Protein AF-0000000080580768 (afdb_homodimer)

Secondary structure (DSSP, 8-state):
-------SB-TTT-SB-HHHHHHHHHHHHHSS--TT-EEEEEEETTHHHHHHHH-HHHHHHHHHHHHHHHHHHHTTTSEEEE-SSSEEEEEETT--HHHHHHHHHHHHHHHHT--EE-TTT-PEE----EEEEEEEPPTT--HHHHHHHHHHHHHHHHHTTSSSEEEE-S-----/--------B-TTT-SB-HHHHHHHHHHHHHSS--TT-EEEEEEETTHHHHHHHH-HHHHHHHHHHHHHHHHHHHTTTSEEEE-SSSEEEEEETT--HHHHHHHHHHHHHHHHT--EE-TTT--EE----EEEEEEEPPTT--HHHHHHHHHHHHHHHHHTTSSSEEEE-S-----

Sequence (350 aa):
MKAKQEAISDGLTGLMNRKGFDSALHQCLDTGPAEETCVMIADIDFFKKVNDSYGHLFGDKVIQAVARILKTVSGNLYTAARYGGEEFVLLLPHTSMDIAHEIAENIRRQVAAITIKNNVTQRLISNITISMGVTAYHPGESADSFITRADQALYTSKAQGRNQVTMLSGELAAAMKAKQEAISDGLTGLMNRKGFDSALHQCLDTGPAEETCVMIADIDFFKKVNDSYGHLFGDKVIQAVARILKTVSGNLYTAARYGGEEFVLLLPHTSMDIAHEIAENIRRQVAAITIKNNVTQRLISNITISMGVTAYHPGESADSFITRADQALYTSKAQGRNQVTMLSGELAAA

InterPro domains:
  IPR000160 GGDEF domain [PF00990] (7-164)
  IPR000160 GGDEF domain [PS50887] (35-170)
  IPR000160 GGDEF domain [SM00267] (1-168)
  IPR000160 GGDEF domain [TIGR00254] (5-167)
  IPR000160 GGDEF domain [cd01949] (10-165)
  IPR029787 Nucleotide cyclase [SSF55073] (12-169)
  IPR043128 Reverse transcriptase/Diguanylate cyclase domain [G3DSA:3.30.70.270] (1-169)
  IPR050469 Diguanylate cyclase Dgc-like, bacteria [PTHR45138] (3-167)

Solvent-accessible surface area (backbone atoms only — not comparable to full-atom values): 18592 Å² total; per-residue (Å²): 130,80,74,74,74,74,76,40,50,28,88,84,59,66,34,27,16,48,67,35,42,53,51,50,51,51,51,53,56,66,79,40,84,48,57,44,19,26,38,36,30,36,35,50,54,64,48,66,57,48,23,72,74,63,32,61,69,51,39,49,50,51,52,34,53,50,41,50,52,47,49,64,73,29,57,89,74,30,50,48,21,42,62,47,97,60,26,33,36,37,42,32,63,75,28,47,65,69,57,47,49,52,53,49,50,50,50,38,52,54,41,40,62,41,68,45,71,34,85,85,79,66,42,75,46,48,85,46,36,32,18,22,4,29,25,50,57,56,92,88,60,50,72,66,59,50,51,50,47,10,48,51,14,22,48,48,15,51,73,73,72,35,65,35,77,26,78,38,78,75,75,70,70,90,113,132,80,75,74,74,75,74,43,52,30,88,84,58,67,34,26,15,48,68,35,41,53,51,51,51,50,49,51,57,67,78,39,86,48,56,43,19,25,38,36,31,35,35,48,54,63,48,67,56,48,22,72,74,63,32,63,70,52,40,50,51,51,52,34,53,49,41,48,52,48,49,63,73,28,57,90,73,30,51,50,22,42,61,49,95,63,26,34,36,37,41,31,63,74,26,48,66,70,57,48,50,52,52,50,52,51,51,39,52,54,40,40,62,42,69,44,73,34,84,87,80,67,43,74,44,50,86,47,37,32,18,22,4,29,24,49,57,57,91,87,60,50,71,63,58,52,51,49,46,10,47,51,16,22,48,50,14,50,75,72,73,35,66,36,78,26,76,39,79,74,75,70,70,89,112

Structure (mmCIF, N/CA/C/O backbone):
data_AF-0000000080580768-model_v1
#
loop_
_entity.id
_entity.type
_entity.pdbx_description
1 polymer 'GGDEF domain-containing protein'
#
loop_
_atom_site.group_PDB
_atom_site.id
_atom_site.type_symbol
_atom_site.label_atom_id
_atom_site.label_alt_id
_atom_site.label_comp_id
_atom_site.label_asym_id
_atom_site.label_entity_id
_atom_site.label_seq_id
_atom_site.pdbx_PDB_ins_code
_atom_site.Cartn_x
_atom_site.Cartn_y
_atom_site.Cartn_z
_atom_site.occupancy
_atom_site.B_iso_or_equiv
_atom_site.auth_seq_id
_atom_site.auth_comp_id
_atom_site.auth_asym_id
_atom_site.auth_atom_id
_atom_site.pdbx_PDB_model_num
ATOM 1 N N . MET A 1 1 ? 19.562 -12.055 24.516 1 27.27 1 MET A N 1
ATOM 2 C CA . MET A 1 1 ? 18.844 -11 23.797 1 27.27 1 MET A CA 1
ATOM 3 C C . MET A 1 1 ? 17.922 -11.586 22.734 1 27.27 1 MET A C 1
ATOM 5 O O . MET A 1 1 ? 18.391 -12.219 21.781 1 27.27 1 MET A O 1
ATOM 9 N N . LYS A 1 2 ? 16.922 -12.227 23.016 1 31.77 2 LYS A N 1
ATOM 10 C CA . LYS A 1 2 ? 16.125 -13.164 22.234 1 31.77 2 LYS A CA 1
ATOM 11 C C . LYS A 1 2 ? 15.625 -12.516 20.953 1 31.77 2 LYS A C 1
ATOM 13 O O . LYS A 1 2 ? 15.039 -11.43 20.984 1 31.77 2 LYS A O 1
ATOM 18 N N . ALA A 1 3 ? 16.188 -12.586 19.859 1 37.94 3 ALA A N 1
ATOM 19 C CA . ALA A 1 3 ? 15.922 -12.117 18.5 1 37.94 3 ALA A CA 1
ATOM 20 C C . ALA A 1 3 ? 14.438 -12.203 18.172 1 37.94 3 ALA A C 1
ATOM 22 O O . ALA A 1 3 ? 13.828 -13.273 18.281 1 37.94 3 ALA A O 1
ATOM 23 N N . LYS A 1 4 ? 13.586 -11.367 18.516 1 42.56 4 LYS A N 1
ATOM 24 C CA . LYS A 1 4 ? 12.133 -11.375 18.375 1 42.56 4 LYS A CA 1
ATOM 25 C C . LYS A 1 4 ? 11.719 -11.883 16.984 1 42.56 4 LYS A C 1
ATOM 27 O O . LYS A 1 4 ? 12.094 -11.297 15.969 1 42.56 4 LYS A O 1
ATOM 32 N N . GLN A 1 5 ? 11.688 -13.086 16.719 1 49.72 5 GLN A N 1
ATOM 33 C CA . GLN A 1 5 ? 11.266 -13.758 15.5 1 49.72 5 GLN A CA 1
ATOM 34 C C . GLN A 1 5 ? 10.109 -13.023 14.828 1 49.72 5 GLN A C 1
ATOM 36 O O . GLN A 1 5 ? 9.047 -12.844 15.422 1 49.72 5 GLN A O 1
ATOM 41 N N . GLU A 1 6 ? 10.516 -12.148 13.906 1 63.44 6 GLU A N 1
ATOM 42 C CA . GLU A 1 6 ? 9.516 -11.375 13.18 1 63.44 6 GLU A CA 1
ATOM 43 C C . GLU A 1 6 ? 8.336 -12.258 12.766 1 63.44 6 GLU A C 1
ATOM 45 O O . GLU A 1 6 ? 8.531 -13.383 12.305 1 63.44 6 GLU A O 1
ATOM 50 N N . ALA A 1 7 ? 7.148 -11.844 13.047 1 76.12 7 ALA A N 1
ATOM 51 C CA . ALA A 1 7 ? 5.918 -12.586 12.781 1 76.12 7 ALA A CA 1
ATOM 52 C C . ALA A 1 7 ? 5.773 -12.898 11.297 1 76.12 7 ALA A C 1
ATOM 54 O O . ALA A 1 7 ? 6.145 -12.086 10.445 1 76.12 7 ALA A O 1
ATOM 55 N N . ILE A 1 8 ? 5.52 -14.109 10.93 1 90.31 8 ILE A N 1
ATOM 56 C CA . ILE A 1 8 ? 5.328 -14.523 9.547 1 90.31 8 ILE A CA 1
ATOM 57 C C . ILE A 1 8 ? 3.842 -14.5 9.195 1 90.31 8 ILE A C 1
ATOM 59 O O . ILE A 1 8 ? 3.441 -14.953 8.125 1 90.31 8 ILE A O 1
ATOM 63 N N . SER A 1 9 ? 3.059 -13.93 10.078 1 93.25 9 SER A N 1
ATOM 64 C CA . SER A 1 9 ? 1.624 -13.828 9.828 1 93.25 9 SER A CA 1
ATOM 65 C C . SER A 1 9 ? 1.169 -12.375 9.812 1 93.25 9 SER A C 1
ATOM 67 O O . SER A 1 9 ? 1.739 -11.531 10.508 1 93.25 9 SER A O 1
ATOM 69 N N . ASP A 1 10 ? 0.208 -12.188 9.047 1 93.44 10 ASP A N 1
ATOM 70 C CA . ASP A 1 10 ? -0.416 -10.875 8.969 1 93.44 10 ASP A CA 1
ATOM 71 C C . ASP A 1 10 ? -1.454 -10.688 10.07 1 93.44 10 ASP A C 1
ATOM 73 O O . ASP A 1 10 ? -2.406 -11.469 10.172 1 93.44 10 ASP A O 1
ATOM 77 N N . GLY A 1 11 ? -1.373 -9.703 10.828 1 90 11 GLY A N 1
ATOM 78 C CA . GLY A 1 11 ? -2.193 -9.508 12.008 1 90 11 GLY A CA 1
ATOM 79 C C . GLY A 1 11 ? -3.646 -9.211 11.688 1 90 11 GLY A C 1
ATOM 80 O O . GLY A 1 11 ? -4.539 -9.516 12.484 1 90 11 GLY A O 1
ATOM 81 N N . LEU A 1 12 ? -3.939 -8.664 10.555 1 91.5 12 LEU A N 1
ATOM 82 C CA . LEU A 1 12 ? -5.305 -8.297 10.211 1 91.5 12 LEU A CA 1
ATOM 83 C C . LEU A 1 12 ? -6.082 -9.5 9.68 1 91.5 12 LEU A C 1
ATOM 85 O O . LEU A 1 12 ? -7.262 -9.664 9.992 1 91.5 12 LEU A O 1
ATOM 89 N N . THR A 1 13 ? -5.398 -10.359 8.984 1 97 13 THR A N 1
ATOM 90 C CA . THR A 1 13 ? -6.129 -11.359 8.211 1 97 13 THR A CA 1
ATOM 91 C C . THR A 1 13 ? -5.828 -12.766 8.734 1 97 13 THR A C 1
ATOM 93 O O . THR A 1 13 ? -6.555 -13.711 8.422 1 97 13 THR A O 1
ATOM 96 N N . GLY A 1 14 ? -4.664 -12.93 9.391 1 95 14 GLY A N 1
ATOM 97 C CA . GLY A 1 14 ? -4.227 -14.258 9.797 1 95 14 GLY A CA 1
ATOM 98 C C . GLY A 1 14 ? -3.482 -15 8.711 1 95 14 GLY A C 1
ATOM 99 O O . GLY A 1 14 ? -2.869 -16.047 8.969 1 95 14 GLY A O 1
ATOM 100 N N . LEU A 1 15 ? -3.52 -14.547 7.504 1 97.25 15 LEU A N 1
ATOM 101 C CA . LEU A 1 15 ? -2.721 -15.125 6.43 1 97.25 15 LEU A CA 1
ATOM 102 C C . LEU A 1 15 ? -1.232 -14.93 6.691 1 97.25 15 LEU A C 1
ATOM 104 O O . LEU A 1 15 ? -0.85 -14.188 7.602 1 97.25 15 LEU A O 1
ATOM 108 N N . MET A 1 16 ? -0.429 -15.648 5.949 1 96.31 16 MET A N 1
ATOM 109 C CA . MET A 1 16 ? 0.998 -15.336 5.977 1 96.31 16 MET A CA 1
ATOM 110 C C . MET A 1 16 ? 1.249 -13.898 5.535 1 96.31 16 MET A C 1
ATOM 112 O O . MET A 1 16 ? 0.47 -13.336 4.766 1 96.31 16 MET A O 1
ATOM 116 N N . ASN A 1 17 ? 2.299 -13.328 6.074 1 94.5 17 ASN A N 1
ATOM 117 C CA . ASN A 1 17 ? 2.74 -12.031 5.582 1 94.5 17 ASN A CA 1
ATOM 118 C C . ASN A 1 17 ? 3.777 -12.172 4.469 1 94.5 17 ASN A C 1
ATOM 120 O O . ASN A 1 17 ? 4.121 -13.289 4.078 1 94.5 17 ASN A O 1
ATOM 124 N N . ARG A 1 18 ? 4.254 -11.156 3.941 1 92.5 18 ARG A N 1
ATOM 125 C CA . ARG A 1 18 ? 5.176 -11.172 2.811 1 92.5 18 ARG A CA 1
ATOM 126 C C . ARG A 1 18 ? 6.426 -11.984 3.135 1 92.5 18 ARG A C 1
ATOM 128 O O . ARG A 1 18 ? 6.891 -12.773 2.309 1 92.5 18 ARG A O 1
ATOM 135 N N . LYS A 1 19 ? 6.961 -11.75 4.285 1 91.12 19 LYS A N 1
ATOM 136 C CA . LYS A 1 19 ? 8.156 -12.477 4.707 1 91.12 19 LYS A CA 1
ATOM 137 C C . LYS A 1 19 ? 7.918 -13.984 4.699 1 91.12 19 LYS A C 1
ATOM 139 O O . LYS A 1 19 ? 8.758 -14.75 4.219 1 91.12 19 LYS A O 1
ATOM 144 N N . GLY A 1 20 ? 6.844 -14.297 5.336 1 95 20 GLY A N 1
ATOM 145 C CA . GLY A 1 20 ? 6.488 -15.711 5.336 1 95 20 GLY A CA 1
ATOM 146 C C . GLY A 1 20 ? 6.32 -16.281 3.939 1 95 20 GLY A C 1
ATOM 147 O O . GLY A 1 20 ? 6.777 -17.391 3.66 1 95 20 GLY A O 1
ATOM 148 N N . PHE A 1 21 ? 5.691 -15.555 3.098 1 96.25 21 PHE A N 1
ATOM 149 C CA . PHE A 1 21 ? 5.488 -16 1.725 1 96.25 21 PHE A CA 1
ATOM 150 C C . PHE A 1 21 ? 6.824 -16.203 1.016 1 96.25 21 PHE A C 1
ATOM 152 O O . PHE A 1 21 ? 7.023 -17.203 0.329 1 96.25 21 PHE A O 1
ATOM 159 N N . ASP A 1 22 ? 7.672 -15.242 1.121 1 93.19 22 ASP A N 1
ATOM 160 C CA . ASP A 1 22 ? 8.977 -15.305 0.477 1 93.19 22 ASP A CA 1
ATOM 161 C C . ASP A 1 22 ? 9.742 -16.562 0.909 1 93.19 22 ASP A C 1
ATOM 163 O O . ASP A 1 22 ? 10.375 -17.219 0.083 1 93.19 22 ASP A O 1
ATOM 167 N N . SER A 1 23 ? 9.688 -16.797 2.141 1 94 23 SER A N 1
ATOM 168 C CA . SER A 1 23 ? 10.336 -18 2.656 1 94 23 SER A CA 1
ATOM 169 C C . SER A 1 23 ? 9.727 -19.25 2.047 1 94 23 SER A C 1
ATOM 171 O O . SER A 1 23 ? 10.453 -20.156 1.623 1 94 23 SER A O 1
ATOM 173 N N . ALA A 1 24 ? 8.398 -19.312 2.014 1 93.94 24 ALA A N 1
ATOM 174 C CA . ALA A 1 24 ? 7.699 -20.469 1.445 1 93.94 24 ALA A CA 1
ATOM 175 C C . ALA A 1 24 ? 8.031 -20.625 -0.035 1 93.94 24 ALA A C 1
ATOM 177 O O . ALA A 1 24 ? 8.211 -21.75 -0.515 1 93.94 24 ALA A O 1
ATOM 178 N N . LEU A 1 25 ? 8.055 -19.547 -0.709 1 95 25 LEU A N 1
ATOM 179 C CA . LEU A 1 25 ? 8.367 -19.562 -2.135 1 95 25 LEU A CA 1
ATOM 180 C C . LEU A 1 25 ? 9.766 -20.125 -2.381 1 95 25 LEU A C 1
ATOM 182 O O . LEU A 1 25 ? 9.953 -21 -3.234 1 95 25 LEU A O 1
ATOM 186 N N . HIS A 1 26 ? 10.711 -19.625 -1.642 1 93.5 26 HIS A N 1
ATOM 187 C CA . HIS A 1 26 ? 12.086 -20.109 -1.798 1 93.5 26 HIS A CA 1
ATOM 188 C C . HIS A 1 26 ? 12.195 -21.594 -1.47 1 93.5 26 HIS A C 1
ATOM 190 O O . HIS A 1 26 ? 12.891 -22.328 -2.166 1 93.5 26 HIS A O 1
ATOM 196 N N . GLN A 1 27 ? 11.562 -21.938 -0.433 1 92.31 27 GLN A N 1
ATOM 197 C CA . GLN A 1 27 ? 11.562 -23.344 -0.061 1 92.31 27 GLN A CA 1
ATOM 198 C C . GLN A 1 27 ? 10.984 -24.203 -1.177 1 92.31 27 GLN A C 1
ATOM 200 O O . GLN A 1 27 ? 11.523 -25.281 -1.486 1 92.31 27 GLN A O 1
ATOM 205 N N . CYS A 1 28 ? 9.891 -23.781 -1.729 1 92.44 28 CYS A N 1
ATOM 206 C CA . CYS A 1 28 ? 9.227 -24.5 -2.805 1 92.44 28 CYS A CA 1
ATOM 207 C C . CYS A 1 28 ? 10.133 -24.641 -4.016 1 92.44 28 CYS A C 1
ATOM 209 O O . CYS A 1 28 ? 10.227 -25.719 -4.609 1 92.44 28 CYS A O 1
ATOM 211 N N . LEU A 1 29 ? 10.844 -23.609 -4.328 1 90.19 29 LEU A N 1
ATOM 212 C CA . LEU A 1 29 ? 11.664 -23.594 -5.539 1 90.19 29 LEU A CA 1
ATOM 213 C C . LEU A 1 29 ? 12.961 -24.359 -5.328 1 90.19 29 LEU A C 1
ATOM 215 O O . LEU A 1 29 ? 13.547 -24.875 -6.285 1 90.19 29 LEU A O 1
ATOM 219 N N . ASP A 1 30 ? 13.453 -24.484 -4.102 1 86.56 30 ASP A N 1
ATOM 220 C CA . ASP A 1 30 ? 14.703 -25.156 -3.785 1 86.56 30 ASP A CA 1
ATOM 221 C C . ASP A 1 30 ? 14.5 -26.672 -3.725 1 86.56 30 ASP A C 1
ATOM 223 O O . ASP A 1 30 ? 15.445 -27.438 -3.926 1 86.56 30 ASP A O 1
ATOM 227 N N . THR A 1 31 ? 13.453 -27.188 -3.086 1 75.31 31 THR A N 1
ATOM 228 C CA . THR A 1 31 ? 13.242 -28.609 -2.799 1 75.31 31 THR A CA 1
ATOM 229 C C . THR A 1 31 ? 12.938 -29.375 -4.078 1 75.31 31 THR A C 1
ATOM 231 O O . THR A 1 31 ? 12.914 -30.609 -4.074 1 75.31 31 THR A O 1
ATOM 234 N N . GLY A 1 32 ? 12.992 -28.906 -5.336 1 60.03 32 GLY A N 1
ATOM 235 C CA . GLY A 1 32 ? 12.922 -29.734 -6.523 1 60.03 32 GLY A CA 1
ATOM 236 C C . GLY A 1 32 ? 12.234 -29.062 -7.695 1 60.03 32 GLY A C 1
ATOM 237 O O . GLY A 1 32 ? 11.922 -27.875 -7.629 1 60.03 32 GLY A O 1
ATOM 238 N N . PRO A 1 33 ? 12.117 -30.125 -8.766 1 55.66 33 PRO A N 1
ATOM 239 C CA . PRO A 1 33 ? 11.609 -29.531 -10.008 1 55.66 33 PRO A CA 1
ATOM 240 C C . PRO A 1 33 ? 10.305 -28.766 -9.812 1 55.66 33 PRO A C 1
ATOM 242 O O . PRO A 1 33 ? 9.32 -29.328 -9.328 1 55.66 33 PRO A O 1
ATOM 245 N N . ALA A 1 34 ? 10.383 -27.594 -9.328 1 60.81 34 ALA A N 1
ATOM 246 C CA . ALA A 1 34 ? 9.195 -26.75 -9.25 1 60.81 34 ALA A CA 1
ATOM 247 C C . ALA A 1 34 ? 8.32 -26.922 -10.5 1 60.81 34 ALA A C 1
ATOM 249 O O . ALA A 1 34 ? 7.984 -25.953 -11.164 1 60.81 34 ALA A O 1
ATOM 250 N N . GLU A 1 35 ? 8.289 -28.328 -10.859 1 68.69 35 GLU A N 1
ATOM 251 C CA . GLU A 1 35 ? 7.438 -28.562 -12.023 1 68.69 35 GLU A CA 1
ATOM 252 C C . GLU A 1 35 ? 5.984 -28.203 -11.727 1 68.69 35 GLU A C 1
ATOM 254 O O . GLU A 1 35 ? 5.477 -28.5 -10.648 1 68.69 35 GLU A O 1
ATOM 259 N N . GLU A 1 36 ? 5.492 -27.453 -12.562 1 87.06 36 GLU A N 1
ATOM 260 C CA . GLU A 1 36 ? 4.109 -26.984 -12.602 1 87.06 36 GLU A CA 1
ATOM 261 C C . GLU A 1 36 ? 3.768 -26.156 -11.367 1 87.06 36 GLU A C 1
ATOM 263 O O . GLU A 1 36 ? 2.877 -26.516 -10.594 1 87.06 36 GLU A O 1
ATOM 268 N N . THR A 1 37 ? 4.578 -25.297 -11.008 1 95.06 37 THR A N 1
ATOM 269 C CA . THR A 1 37 ? 4.273 -24.375 -9.93 1 95.06 37 THR A CA 1
ATOM 270 C C . THR A 1 37 ? 3.783 -23.031 -10.484 1 95.06 37 THR A C 1
ATOM 272 O O . THR A 1 37 ? 4.371 -22.5 -11.422 1 95.06 37 THR A O 1
ATOM 275 N N . CYS A 1 38 ? 2.68 -22.578 -9.938 1 96.94 38 CYS A N 1
ATOM 276 C CA . CYS A 1 38 ? 2.148 -21.281 -10.336 1 96.94 38 CYS A CA 1
ATOM 277 C C . CYS A 1 38 ? 2.105 -20.328 -9.156 1 96.94 38 CYS A C 1
ATOM 279 O O . CYS A 1 38 ? 2.102 -20.75 -8 1 96.94 38 CYS A O 1
ATOM 281 N N . VAL A 1 39 ? 2.189 -19.125 -9.477 1 97.5 39 VAL A N 1
ATOM 282 C CA . VAL A 1 39 ? 1.908 -18.062 -8.516 1 97.5 39 VAL A CA 1
ATOM 283 C C . VAL A 1 39 ? 0.809 -17.141 -9.055 1 97.5 39 VAL A C 1
ATOM 285 O O . VAL A 1 39 ? 0.718 -16.922 -10.266 1 97.5 39 VAL A O 1
ATOM 288 N N . MET A 1 40 ? -0.04 -16.656 -8.188 1 98.38 40 MET A N 1
ATOM 289 C CA . MET A 1 40 ? -1.007 -15.617 -8.539 1 98.38 40 MET A CA 1
ATOM 290 C C . MET A 1 40 ? -0.908 -14.43 -7.594 1 98.38 40 MET A C 1
ATOM 292 O O . MET A 1 40 ? -0.68 -14.602 -6.395 1 98.38 40 MET A O 1
ATOM 296 N N . ILE A 1 41 ? -1.015 -13.305 -8.117 1 98.5 41 ILE A N 1
ATOM 297 C CA . ILE A 1 41 ? -1.086 -12.062 -7.355 1 98.5 41 ILE A CA 1
ATOM 298 C C . ILE A 1 41 ? -2.439 -11.398 -7.578 1 98.5 41 ILE A C 1
ATOM 300 O O . ILE A 1 41 ? -2.975 -11.422 -8.688 1 98.5 41 ILE A O 1
ATOM 304 N N . ALA A 1 42 ? -2.98 -10.883 -6.543 1 98.81 42 ALA A N 1
ATOM 305 C CA . ALA A 1 42 ? -4.305 -10.266 -6.586 1 98.81 42 ALA A CA 1
ATOM 306 C C . ALA A 1 42 ? -4.293 -8.898 -5.918 1 98.81 42 ALA A C 1
ATOM 308 O O . ALA A 1 42 ? -3.49 -8.641 -5.016 1 98.81 42 ALA A O 1
ATOM 309 N N . ASP A 1 43 ? -5.098 -8.078 -6.309 1 98.56 43 ASP A N 1
ATOM 310 C CA . ASP A 1 43 ? -5.285 -6.738 -5.762 1 98.56 43 ASP A CA 1
ATOM 311 C C . ASP A 1 43 ? -6.77 -6.383 -5.684 1 98.56 43 ASP A C 1
ATOM 313 O O . ASP A 1 43 ? -7.523 -6.645 -6.625 1 98.56 43 ASP A O 1
ATOM 317 N N . ILE A 1 44 ? -7.188 -5.816 -4.586 1 98.31 44 ILE A N 1
ATOM 318 C CA . ILE A 1 44 ? -8.57 -5.355 -4.469 1 98.31 44 ILE A CA 1
ATOM 319 C C . ILE A 1 44 ? -8.766 -4.098 -5.312 1 98.31 44 ILE A C 1
ATOM 321 O O . ILE A 1 44 ? -8.07 -3.1 -5.125 1 98.31 44 ILE A O 1
ATOM 325 N N . ASP A 1 45 ? -9.758 -4.16 -6.207 1 98 45 ASP A N 1
ATOM 326 C CA . ASP A 1 45 ? -9.984 -3.068 -7.148 1 98 45 ASP A CA 1
ATOM 327 C C . ASP A 1 45 ? -10.531 -1.834 -6.438 1 98 45 ASP A C 1
ATOM 329 O O . ASP A 1 45 ? -11.492 -1.926 -5.676 1 98 45 ASP A O 1
ATOM 333 N N . PHE A 1 46 ? -9.82 -0.685 -6.711 1 95.44 46 PHE A N 1
ATOM 334 C CA . PHE A 1 46 ? -10.281 0.62 -6.246 1 95.44 46 PHE A CA 1
ATOM 335 C C . PHE A 1 46 ? -10.391 0.646 -4.727 1 95.44 46 PHE A C 1
ATOM 337 O O . PHE A 1 46 ? -11.344 1.198 -4.176 1 95.44 46 PHE A O 1
ATOM 344 N N . PHE A 1 47 ? -9.469 0.066 -4.062 1 94.88 47 PHE A N 1
ATOM 345 C CA . PHE A 1 47 ? -9.555 -0.09 -2.615 1 94.88 47 PHE A CA 1
ATOM 346 C C . PHE A 1 47 ? -9.492 1.265 -1.92 1 94.88 47 PHE A C 1
ATOM 348 O O . PHE A 1 47 ? -10.141 1.474 -0.894 1 94.88 47 PHE A O 1
ATOM 355 N N . LYS A 1 48 ? -8.672 2.113 -2.432 1 89 48 LYS A N 1
ATOM 356 C CA . LYS A 1 48 ? -8.641 3.457 -1.861 1 89 48 LYS A CA 1
ATOM 357 C C . LYS A 1 48 ? -10.023 4.102 -1.896 1 89 48 LYS A C 1
ATOM 359 O O . LYS A 1 48 ? -10.438 4.746 -0.93 1 89 48 LYS A O 1
ATOM 364 N N . LYS A 1 49 ? -10.688 3.959 -2.982 1 90.94 49 LYS A N 1
ATOM 365 C CA . LYS A 1 49 ? -12.031 4.508 -3.098 1 90.94 49 LYS A CA 1
ATOM 366 C C . LYS A 1 49 ? -12.969 3.883 -2.072 1 90.94 49 LYS A C 1
ATOM 368 O O . LYS A 1 49 ? -13.867 4.555 -1.548 1 90.94 49 LYS A O 1
ATOM 373 N N . VAL A 1 50 ? -12.836 2.604 -1.829 1 91.88 50 VAL A N 1
ATOM 374 C CA . VAL A 1 50 ? -13.609 1.924 -0.799 1 91.88 50 VAL A CA 1
ATOM 375 C C . VAL A 1 50 ? -13.359 2.582 0.556 1 91.88 50 VAL A C 1
ATOM 377 O O . VAL A 1 50 ? -14.305 2.91 1.276 1 91.88 50 VAL A O 1
ATOM 380 N N . ASN A 1 51 ? -12.125 2.805 0.881 1 87.88 51 ASN A N 1
ATOM 381 C CA . ASN A 1 51 ? -11.773 3.449 2.141 1 87.88 51 ASN A CA 1
ATOM 382 C C . ASN A 1 51 ? -12.328 4.867 2.221 1 87.88 51 ASN A C 1
ATOM 384 O O . ASN A 1 51 ? -12.844 5.281 3.262 1 87.88 51 ASN A O 1
ATOM 388 N N . ASP A 1 52 ? -12.195 5.531 1.108 1 84.69 52 ASP A N 1
ATOM 389 C CA . ASP A 1 52 ? -12.648 6.918 1.061 1 84.69 52 ASP A CA 1
ATOM 390 C C . ASP A 1 52 ? -14.156 7.008 1.262 1 84.69 52 ASP A C 1
ATOM 392 O O . ASP A 1 52 ? -14.656 7.941 1.895 1 84.69 52 ASP A O 1
ATOM 396 N N . SER A 1 53 ? -14.859 6.086 0.741 1 87.19 53 SER A N 1
ATOM 397 C CA . SER A 1 53 ? -16.312 6.121 0.739 1 87.19 53 SER A CA 1
ATOM 398 C C . SER A 1 53 ? -16.875 5.633 2.068 1 87.19 53 SER A C 1
ATOM 400 O O . SER A 1 53 ? -17.891 6.156 2.553 1 87.19 53 SER A O 1
ATOM 402 N N . TYR A 1 54 ? -16.125 4.637 2.654 1 86.94 54 TYR A N 1
ATOM 403 C CA . TYR A 1 54 ? -16.797 3.959 3.764 1 86.94 54 TYR A CA 1
ATOM 404 C C . TYR A 1 54 ? -15.914 3.969 5.012 1 86.94 54 TYR A C 1
ATOM 406 O O . TYR A 1 54 ? -16.344 3.545 6.086 1 86.94 54 TYR A O 1
ATOM 414 N N . GLY A 1 55 ? -14.688 4.43 4.855 1 84.12 55 GLY A N 1
ATOM 415 C CA . GLY A 1 55 ? -13.766 4.504 5.977 1 84.12 55 GLY A CA 1
ATOM 416 C C . GLY A 1 55 ? -12.805 3.332 6.035 1 84.12 55 GLY A C 1
ATOM 417 O O . GLY A 1 55 ? -13.094 2.258 5.504 1 84.12 55 GLY A O 1
ATOM 418 N N . HIS A 1 56 ? -11.727 3.43 6.793 1 84.19 56 HIS A N 1
ATOM 419 C CA . HIS A 1 56 ? -10.664 2.434 6.855 1 84.19 56 HIS A CA 1
ATOM 420 C C . HIS A 1 56 ? -11.125 1.18 7.59 1 84.19 56 HIS A C 1
ATOM 422 O O . HIS A 1 56 ? -10.672 0.074 7.285 1 84.19 56 HIS A O 1
ATOM 428 N N . LEU A 1 57 ? -11.945 1.38 8.555 1 84 57 LEU A N 1
ATOM 429 C CA . LEU A 1 57 ? -12.445 0.215 9.273 1 84 57 LEU A CA 1
ATOM 430 C C . LEU A 1 57 ? -13.25 -0.691 8.344 1 84 57 LEU A C 1
ATOM 432 O O . LEU A 1 57 ? -13.148 -1.917 8.43 1 84 57 LEU A O 1
ATOM 436 N N . PHE A 1 58 ? -14.07 -0.057 7.508 1 89.69 58 PHE A N 1
ATOM 437 C CA . PHE A 1 58 ? -14.781 -0.838 6.5 1 89.69 58 PHE A CA 1
ATOM 438 C C . PHE A 1 58 ? -13.797 -1.483 5.527 1 89.69 58 PHE A C 1
ATOM 440 O O . PHE A 1 58 ? -13.977 -2.635 5.129 1 89.69 58 PHE A O 1
ATOM 447 N N . GLY A 1 59 ? -12.781 -0.758 5.133 1 93.12 59 GLY A N 1
ATOM 448 C CA . GLY A 1 59 ? -11.727 -1.323 4.309 1 93.12 59 GLY A CA 1
ATOM 449 C C . GLY A 1 59 ? -11.086 -2.553 4.922 1 93.12 59 GLY A C 1
ATOM 450 O O . GLY A 1 59 ? -10.836 -3.541 4.227 1 93.12 59 GLY A O 1
ATOM 451 N N . ASP A 1 60 ? -10.883 -2.549 6.191 1 92.06 60 ASP A N 1
ATOM 452 C CA . ASP A 1 60 ? -10.328 -3.693 6.906 1 92.06 60 ASP A CA 1
ATOM 453 C C . ASP A 1 60 ? -11.242 -4.91 6.781 1 92.06 60 ASP A C 1
ATOM 455 O O . ASP A 1 60 ? -10.766 -6.039 6.633 1 92.06 60 ASP A O 1
ATOM 459 N N . LYS A 1 61 ? -12.484 -4.645 6.895 1 94.25 61 LYS A N 1
ATOM 460 C CA . LYS A 1 61 ? -13.438 -5.738 6.754 1 94.25 61 LYS A CA 1
ATOM 461 C C . LYS A 1 61 ? -13.383 -6.344 5.355 1 94.25 61 LYS A C 1
ATOM 463 O O . LYS A 1 61 ? -13.523 -7.559 5.195 1 94.25 61 LYS A O 1
ATOM 468 N N . VAL A 1 62 ? -13.227 -5.473 4.387 1 96.31 62 VAL A N 1
ATOM 469 C CA . VAL A 1 62 ? -13.109 -5.945 3.01 1 96.31 62 VAL A CA 1
ATOM 470 C C . VAL A 1 62 ? -11.875 -6.828 2.869 1 96.31 62 VAL A C 1
ATOM 472 O O . VAL A 1 62 ? -11.945 -7.926 2.312 1 96.31 62 VAL A O 1
ATOM 475 N N . ILE A 1 63 ? -10.773 -6.375 3.406 1 97.5 63 ILE A N 1
ATOM 476 C CA . ILE A 1 63 ? -9.516 -7.121 3.369 1 97.5 63 ILE A CA 1
ATOM 477 C C . ILE A 1 63 ? -9.711 -8.484 4.039 1 97.5 63 ILE A C 1
ATOM 479 O O . ILE A 1 63 ? -9.297 -9.508 3.498 1 97.5 63 ILE A O 1
ATOM 483 N N . GLN A 1 64 ? -10.328 -8.484 5.145 1 97.5 64 GLN A N 1
ATOM 484 C CA . GLN A 1 64 ? -10.555 -9.719 5.895 1 97.5 64 GLN A CA 1
ATOM 485 C C . GLN A 1 64 ? -11.445 -10.68 5.117 1 97.5 64 GLN A C 1
ATOM 487 O O . GLN A 1 64 ? -11.219 -11.891 5.129 1 97.5 64 GLN A O 1
ATOM 492 N N . ALA A 1 65 ? -12.477 -10.141 4.52 1 97.12 65 ALA A N 1
ATOM 493 C CA . ALA A 1 65 ? -13.375 -10.977 3.734 1 97.12 65 ALA A CA 1
ATOM 494 C C . ALA A 1 65 ? -12.648 -11.625 2.562 1 97.12 65 ALA A C 1
ATOM 496 O O . ALA A 1 65 ? -12.828 -12.82 2.293 1 97.12 65 ALA A O 1
ATOM 497 N N . VAL A 1 66 ? -11.844 -10.883 1.874 1 98.19 66 VAL A N 1
ATOM 498 C CA . VAL A 1 66 ? -11.062 -11.414 0.76 1 98.19 66 VAL A CA 1
ATOM 499 C C . VAL A 1 66 ? -10.094 -12.484 1.267 1 98.19 66 VAL A C 1
ATOM 501 O O . VAL A 1 66 ? -9.961 -13.547 0.656 1 98.19 66 VAL A O 1
ATOM 504 N N . ALA A 1 67 ? -9.445 -12.195 2.369 1 98.44 67 ALA A N 1
ATOM 505 C CA . ALA A 1 67 ? -8.5 -13.133 2.961 1 98.44 67 ALA A CA 1
ATOM 506 C C . ALA A 1 67 ? -9.172 -14.453 3.307 1 98.44 67 ALA A C 1
ATOM 508 O O . ALA A 1 67 ? -8.586 -15.523 3.139 1 98.44 67 ALA A O 1
ATOM 509 N N . ARG A 1 68 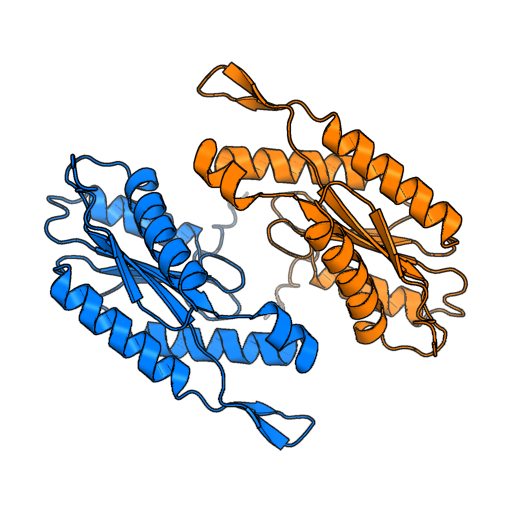? -10.352 -14.344 3.807 1 97.81 68 ARG A N 1
ATOM 510 C CA . ARG A 1 68 ? -11.094 -15.555 4.156 1 97.81 68 ARG A CA 1
ATOM 511 C C . ARG A 1 68 ? -11.328 -16.422 2.926 1 97.81 68 ARG A C 1
ATOM 513 O O . ARG A 1 68 ? -11.219 -17.656 2.994 1 97.81 68 ARG A O 1
ATOM 520 N N . ILE A 1 69 ? -11.664 -15.812 1.854 1 98.25 69 ILE A N 1
ATOM 521 C CA . ILE A 1 69 ? -11.875 -16.547 0.607 1 98.25 69 ILE A CA 1
ATOM 522 C C . ILE A 1 69 ? -10.578 -17.234 0.188 1 98.25 69 ILE A C 1
ATOM 524 O O . ILE A 1 69 ? -10.578 -18.406 -0.157 1 98.25 69 ILE A O 1
ATOM 528 N N . LEU A 1 70 ? -9.508 -16.516 0.229 1 98.44 70 LEU A N 1
ATOM 529 C CA . LEU A 1 70 ? -8.211 -17.078 -0.154 1 98.44 70 LEU A CA 1
ATOM 530 C C . LEU A 1 70 ? -7.836 -18.25 0.756 1 98.44 70 LEU A C 1
ATOM 532 O O . LEU A 1 70 ? -7.301 -19.25 0.291 1 98.44 70 LEU A O 1
ATOM 536 N N . LYS A 1 71 ? -8.086 -18.047 1.994 1 97.5 71 LYS A N 1
ATOM 537 C CA . LYS A 1 71 ? -7.785 -19.109 2.959 1 97.5 71 LYS A CA 1
ATOM 538 C C . LYS A 1 71 ? -8.586 -20.375 2.658 1 97.5 71 LYS A C 1
ATOM 540 O O . LYS A 1 71 ? -8.055 -21.484 2.707 1 97.5 71 LYS A O 1
ATOM 545 N N . THR A 1 72 ? -9.852 -20.172 2.395 1 97.5 72 THR A N 1
ATOM 546 C CA . THR A 1 72 ? -10.742 -21.281 2.104 1 97.5 72 THR A CA 1
ATOM 547 C C . THR A 1 72 ? -10.297 -22.016 0.839 1 97.5 72 THR A C 1
ATOM 549 O O . THR A 1 72 ? -10.242 -23.25 0.816 1 97.5 72 THR A O 1
ATOM 552 N N . VAL A 1 73 ? -9.969 -21.266 -0.148 1 96.38 73 VAL A N 1
ATOM 553 C CA . VAL A 1 73 ? -9.57 -21.844 -1.43 1 96.38 73 VAL A CA 1
ATOM 554 C C . VAL A 1 73 ? -8.227 -22.547 -1.284 1 96.38 73 VAL A C 1
ATOM 556 O O . VAL A 1 73 ? -7.996 -23.594 -1.894 1 96.38 73 VAL A O 1
ATOM 559 N N . SER A 1 74 ? -7.32 -21.984 -0.556 1 95.25 74 SER A N 1
ATOM 560 C CA . SER A 1 74 ? -5.973 -22.516 -0.41 1 95.25 74 SER A CA 1
ATOM 561 C C . SER A 1 74 ? -5.969 -23.812 0.393 1 95.25 74 SER A C 1
ATOM 563 O O . SER A 1 74 ? -5.262 -24.766 0.049 1 95.25 74 SER A O 1
ATOM 565 N N . GLY A 1 75 ? -6.781 -23.766 1.522 1 94.31 75 GLY A N 1
ATOM 566 C CA . GLY A 1 75 ? -6.688 -24.906 2.41 1 94.31 75 GLY A CA 1
ATOM 567 C C . GLY A 1 75 ? -5.266 -25.234 2.83 1 94.31 75 GLY A C 1
ATOM 568 O O . GLY A 1 75 ? -4.527 -24.344 3.256 1 94.31 75 GLY A O 1
ATOM 569 N N . ASN A 1 76 ? -4.895 -26.547 2.738 1 92.25 76 ASN A N 1
ATOM 570 C CA . ASN A 1 76 ? -3.545 -26.969 3.109 1 92.25 76 ASN A CA 1
ATOM 571 C C . ASN A 1 76 ? -2.672 -27.188 1.879 1 92.25 76 ASN A C 1
ATOM 573 O O . ASN A 1 76 ? -1.486 -27.516 2.004 1 92.25 76 ASN A O 1
ATOM 577 N N . LEU A 1 77 ? -3.18 -26.953 0.792 1 93.75 77 LEU A N 1
ATOM 578 C CA . LEU A 1 77 ? -2.498 -27.297 -0.451 1 93.75 77 LEU A CA 1
ATOM 579 C C . LEU A 1 77 ? -1.666 -26.109 -0.955 1 93.75 77 LEU A C 1
ATOM 581 O O . LEU A 1 77 ? -0.629 -26.312 -1.594 1 93.75 77 LEU A O 1
ATOM 585 N N . TYR A 1 78 ? -2.219 -24.953 -0.681 1 96.19 78 TYR A N 1
ATOM 586 C CA . TYR A 1 78 ? -1.572 -23.766 -1.217 1 96.19 78 TYR A CA 1
ATOM 587 C C . TYR A 1 78 ? -1.188 -22.797 -0.098 1 96.19 78 TYR A C 1
ATOM 589 O O . TYR A 1 78 ? -1.636 -22.953 1.04 1 96.19 78 TYR A O 1
ATOM 597 N N . THR A 1 79 ? -0.278 -21.953 -0.451 1 96.56 79 THR A N 1
ATOM 598 C CA . THR A 1 79 ? 0.141 -20.922 0.48 1 96.56 79 THR A CA 1
ATOM 599 C C . THR A 1 79 ? -0.433 -19.562 0.072 1 96.56 79 THR A C 1
ATOM 601 O O . THR A 1 79 ? -0.181 -19.094 -1.035 1 96.56 79 THR A O 1
ATOM 604 N N . ALA A 1 80 ? -1.213 -18.984 0.912 1 98.12 80 ALA A N 1
ATOM 605 C CA . ALA A 1 80 ? -1.776 -17.656 0.69 1 98.12 80 ALA A CA 1
ATOM 606 C C . ALA A 1 80 ? -1.169 -16.625 1.649 1 98.12 80 ALA A C 1
ATOM 608 O O . ALA A 1 80 ? -0.917 -16.938 2.816 1 98.12 80 ALA A O 1
ATOM 609 N N . ALA A 1 81 ? -0.947 -15.43 1.156 1 98.25 81 ALA A N 1
ATOM 610 C CA . ALA A 1 81 ? -0.354 -14.375 1.979 1 98.25 81 ALA A CA 1
ATOM 611 C C . ALA A 1 81 ? -0.918 -13.008 1.61 1 98.25 81 ALA A C 1
ATOM 613 O O . ALA A 1 81 ? -1.374 -12.797 0.483 1 98.25 81 ALA A O 1
ATOM 614 N N . ARG A 1 82 ? -1.013 -12.125 2.561 1 97.38 82 ARG A N 1
ATOM 615 C CA . ARG A 1 82 ? -1.174 -10.703 2.27 1 97.38 82 ARG A CA 1
ATOM 616 C C . ARG A 1 82 ? 0.166 -10.062 1.934 1 97.38 82 ARG A C 1
ATOM 618 O O . ARG A 1 82 ? 1.068 -10.023 2.773 1 97.38 82 ARG A O 1
ATOM 625 N N . TYR A 1 83 ? 0.328 -9.578 0.756 1 94.31 83 TYR A N 1
ATOM 626 C CA . TYR A 1 83 ? 1.601 -9.172 0.171 1 94.31 83 TYR A CA 1
ATOM 627 C C . TYR A 1 83 ? 1.795 -7.66 0.287 1 94.31 83 TYR A C 1
ATOM 629 O O . TYR A 1 83 ? 2.926 -7.172 0.258 1 94.31 83 TYR A O 1
ATOM 637 N N . GLY A 1 84 ? 0.775 -6.922 0.366 1 90.25 84 GLY A N 1
ATOM 638 C CA . GLY A 1 84 ? 0.673 -5.48 0.553 1 90.25 84 GLY A CA 1
ATOM 639 C C . GLY A 1 84 ? -0.598 -5.062 1.267 1 90.25 84 GLY A C 1
ATOM 640 O O . GLY A 1 84 ? -1.275 -5.891 1.879 1 90.25 84 GLY A O 1
ATOM 641 N N . GLY A 1 85 ? -0.828 -3.822 1.335 1 90.62 85 GLY A N 1
ATOM 642 C CA . GLY A 1 85 ? -2.041 -3.365 1.994 1 90.62 85 GLY A CA 1
ATOM 643 C C . GLY A 1 85 ? -3.295 -4.035 1.463 1 90.62 85 GLY A C 1
ATOM 644 O O . GLY A 1 85 ? -4.074 -4.605 2.23 1 90.62 85 GLY A O 1
ATOM 645 N N . GLU A 1 86 ? -3.457 -4 0.209 1 96.31 86 GLU A N 1
ATOM 646 C CA . GLU A 1 86 ? -4.641 -4.57 -0.431 1 96.31 86 GLU A CA 1
ATOM 647 C C . GLU A 1 86 ? -4.258 -5.676 -1.411 1 96.31 86 GLU A C 1
ATOM 649 O O . GLU A 1 86 ? -5.066 -6.066 -2.258 1 96.31 86 GLU A O 1
ATOM 654 N N . GLU A 1 87 ? -3.021 -6.133 -1.327 1 97.38 87 GLU A N 1
ATOM 655 C CA . GLU A 1 87 ? -2.516 -7.129 -2.27 1 97.38 87 GLU A CA 1
ATOM 656 C C . GLU A 1 87 ? -2.338 -8.484 -1.596 1 97.38 87 GLU A C 1
ATOM 658 O O . GLU A 1 87 ? -1.952 -8.562 -0.427 1 97.38 87 GLU A O 1
ATOM 663 N N . PHE A 1 88 ? -2.602 -9.539 -2.373 1 98.69 88 PHE A N 1
ATOM 664 C CA . PHE A 1 88 ? -2.477 -10.922 -1.929 1 98.69 88 PHE A CA 1
ATOM 665 C C . PHE A 1 88 ? -1.693 -11.742 -2.941 1 98.69 8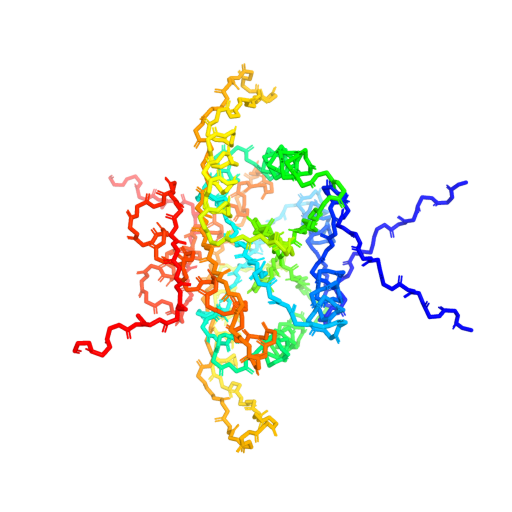8 PHE A C 1
ATOM 667 O O . PHE A 1 88 ? -1.595 -11.367 -4.113 1 98.69 88 PHE A O 1
ATOM 674 N N . VAL A 1 89 ? -1.128 -12.781 -2.457 1 98.56 89 VAL A N 1
ATOM 675 C CA . VAL A 1 89 ? -0.393 -13.695 -3.326 1 98.56 89 VAL A CA 1
ATOM 676 C C . VAL A 1 89 ? -0.688 -15.141 -2.926 1 98.56 89 VAL A C 1
ATOM 678 O O . VAL A 1 89 ? -0.989 -15.414 -1.764 1 98.56 89 VAL A O 1
ATOM 681 N N . LEU A 1 90 ? -0.679 -16.047 -3.863 1 98.38 90 LEU A N 1
ATOM 682 C CA . LEU A 1 90 ? -0.856 -17.469 -3.641 1 98.38 90 LEU A CA 1
ATOM 683 C C . LEU A 1 90 ? 0.219 -18.266 -4.371 1 98.38 90 LEU A C 1
ATOM 685 O O . LEU A 1 90 ? 0.539 -17.984 -5.523 1 98.38 90 LEU A O 1
ATOM 689 N N . LEU A 1 91 ? 0.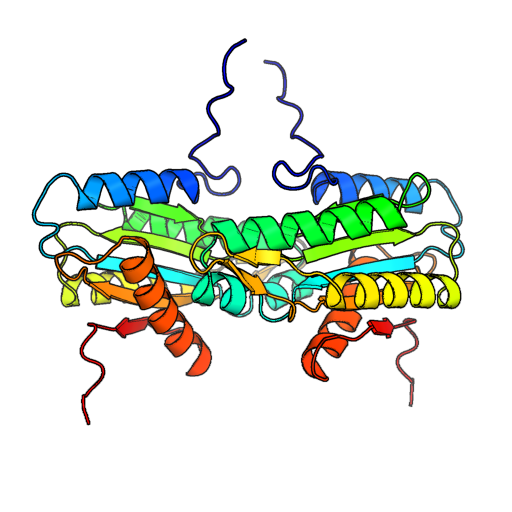781 -19.172 -3.695 1 97.38 91 LEU A N 1
ATOM 690 C CA . LEU A 1 91 ? 1.704 -20.156 -4.254 1 97.38 91 LEU A CA 1
ATOM 691 C C . LEU A 1 91 ? 1.007 -21.484 -4.469 1 97.38 91 LEU A C 1
ATOM 693 O O . LEU A 1 91 ? 0.462 -22.078 -3.529 1 97.38 91 LEU A O 1
ATOM 697 N N . LEU A 1 92 ? 0.992 -21.938 -5.695 1 96.88 92 LEU A N 1
ATOM 698 C CA . LEU A 1 92 ? 0.321 -23.172 -6.086 1 96.88 92 LEU A CA 1
ATOM 699 C C . LEU A 1 92 ? 1.321 -24.188 -6.629 1 96.88 92 LEU A C 1
ATOM 701 O O . LEU A 1 92 ? 1.51 -24.297 -7.84 1 96.88 92 LEU A O 1
ATOM 705 N N . PRO A 1 93 ? 1.913 -24.953 -5.754 1 94.5 93 PRO A N 1
ATOM 706 C CA . PRO A 1 93 ? 2.793 -26.016 -6.25 1 94.5 93 PRO A CA 1
ATOM 707 C C . PRO A 1 93 ? 2.029 -27.141 -6.953 1 94.5 93 PRO A C 1
ATOM 709 O O . PRO A 1 93 ? 0.84 -27.328 -6.695 1 94.5 93 PRO A O 1
ATOM 712 N N . HIS A 1 94 ? 2.721 -27.734 -7.848 1 92.62 94 HIS A N 1
ATOM 713 C CA . HIS A 1 94 ? 2.174 -28.891 -8.547 1 92.62 94 HIS A CA 1
ATOM 714 C C . HIS A 1 94 ? 0.832 -28.547 -9.195 1 92.62 94 HIS A C 1
ATOM 716 O O . HIS A 1 94 ? -0.131 -29.312 -9.062 1 92.62 94 HIS A O 1
ATOM 722 N N . THR A 1 95 ? 0.728 -27.391 -9.703 1 94.56 95 THR A N 1
ATOM 723 C CA . THR A 1 95 ? -0.499 -26.891 -10.312 1 94.56 95 THR A CA 1
ATOM 724 C C . THR A 1 95 ? -0.22 -26.328 -11.711 1 94.56 95 THR A C 1
ATOM 726 O O . THR A 1 95 ? 0.648 -25.469 -11.875 1 94.56 95 THR A O 1
ATOM 729 N N . SER A 1 96 ? -0.928 -26.844 -12.719 1 94.19 96 SER A N 1
ATOM 730 C CA . SER A 1 96 ? -0.769 -26.312 -14.07 1 94.19 96 SER A CA 1
ATOM 731 C C . SER A 1 96 ? -1.376 -24.922 -14.203 1 94.19 96 SER A C 1
ATOM 733 O O . SER A 1 96 ? -2.201 -24.516 -13.383 1 94.19 96 SER A O 1
ATOM 735 N N . MET A 1 97 ? -0.978 -24.297 -15.242 1 95.25 97 MET A N 1
ATOM 736 C CA . MET A 1 97 ? -1.496 -22.953 -15.516 1 95.25 97 MET A CA 1
ATOM 737 C C . MET A 1 97 ? -3.012 -22.984 -15.68 1 95.25 97 MET A C 1
ATOM 739 O O . MET A 1 97 ? -3.703 -22.062 -15.25 1 95.25 97 MET A O 1
ATOM 743 N N . ASP A 1 98 ? -3.463 -24 -16.328 1 96.06 98 ASP A N 1
ATOM 744 C CA . ASP A 1 98 ? -4.902 -24.109 -16.547 1 96.06 98 ASP A CA 1
ATOM 745 C C . ASP A 1 98 ? -5.652 -24.234 -15.227 1 96.06 98 ASP A C 1
ATOM 747 O O . ASP A 1 98 ? -6.672 -23.562 -15.023 1 96.06 98 ASP A O 1
ATOM 751 N N . ILE A 1 99 ? -5.148 -25.094 -14.375 1 96.75 99 ILE A N 1
ATOM 752 C CA . ILE A 1 99 ? -5.773 -25.281 -13.07 1 96.75 99 ILE A CA 1
ATOM 753 C C . ILE A 1 99 ? -5.656 -24 -12.25 1 96.75 99 ILE A C 1
ATOM 755 O O . ILE A 1 99 ? -6.617 -23.578 -11.602 1 96.75 99 ILE A O 1
ATOM 759 N N . ALA A 1 100 ? -4.527 -23.375 -12.312 1 97.81 100 ALA A N 1
ATOM 760 C CA . ALA A 1 100 ? -4.312 -22.125 -11.594 1 97.81 100 ALA A CA 1
ATOM 761 C C . ALA A 1 100 ? -5.301 -21.062 -12.055 1 97.81 100 ALA A C 1
ATOM 763 O O . ALA A 1 100 ? -5.82 -20.297 -11.234 1 97.81 100 ALA A O 1
ATOM 764 N N . HIS A 1 101 ? -5.496 -21.016 -13.328 1 98.06 101 HIS A N 1
ATOM 765 C CA . HIS A 1 101 ? -6.445 -20.062 -13.891 1 98.06 101 HIS A CA 1
ATOM 766 C C . HIS A 1 101 ? -7.852 -20.297 -13.344 1 98.06 101 HIS A C 1
ATOM 768 O O . HIS A 1 101 ? -8.562 -19.344 -13.008 1 98.06 101 HIS A O 1
ATOM 774 N N . GLU A 1 102 ? -8.227 -21.516 -13.289 1 98.44 102 GLU A N 1
ATOM 775 C CA . GLU A 1 102 ? -9.539 -21.859 -12.758 1 98.44 102 GLU A CA 1
ATOM 776 C C . GLU A 1 102 ? -9.672 -21.438 -11.297 1 98.44 102 GLU A C 1
ATOM 778 O O . GLU A 1 102 ? -10.711 -20.922 -10.883 1 98.44 102 GLU A O 1
ATOM 783 N N . ILE A 1 103 ? -8.68 -21.734 -10.555 1 98.5 103 ILE A N 1
ATOM 784 C CA . ILE A 1 103 ? -8.656 -21.359 -9.148 1 98.5 103 ILE A CA 1
ATOM 785 C C . ILE A 1 103 ? -8.766 -19.844 -9.016 1 98.5 103 ILE A C 1
ATOM 787 O O . ILE A 1 103 ? -9.539 -19.328 -8.211 1 98.5 103 ILE A O 1
ATOM 791 N N . ALA A 1 104 ? -8.039 -19.109 -9.844 1 98.81 104 ALA A N 1
ATOM 792 C CA . ALA A 1 104 ? -8.062 -17.656 -9.82 1 98.81 104 ALA A CA 1
ATOM 793 C C . ALA A 1 104 ? -9.445 -17.125 -10.164 1 98.81 104 ALA A C 1
ATOM 795 O O . ALA A 1 104 ? -9.945 -16.203 -9.508 1 98.81 104 ALA A O 1
ATOM 796 N N . GLU A 1 105 ? -9.992 -17.672 -11.164 1 98.81 105 GLU A N 1
ATOM 797 C CA . GLU A 1 105 ? -11.336 -17.25 -11.562 1 98.81 105 GLU A CA 1
ATOM 798 C C . GLU A 1 105 ? -12.352 -17.531 -10.461 1 98.81 105 GLU A C 1
ATOM 800 O O . GLU A 1 105 ? -13.273 -16.75 -10.242 1 98.81 105 GLU A O 1
ATOM 805 N N . ASN A 1 106 ? -12.203 -18.672 -9.852 1 98.69 106 ASN A N 1
ATOM 806 C CA . ASN A 1 106 ? -13.07 -18.984 -8.719 1 98.69 106 ASN A CA 1
ATOM 807 C C . ASN A 1 106 ? -12.953 -17.953 -7.613 1 98.69 106 ASN A C 1
ATOM 809 O O . ASN A 1 106 ? -13.969 -17.484 -7.082 1 98.69 106 ASN A O 1
ATOM 813 N N . ILE A 1 107 ? -11.758 -17.609 -7.254 1 98.69 107 ILE A N 1
ATOM 814 C CA . ILE A 1 107 ? -11.523 -16.594 -6.238 1 98.69 107 ILE A CA 1
ATOM 815 C C . ILE A 1 107 ? -12.156 -15.266 -6.672 1 98.69 107 ILE A C 1
ATOM 817 O O . ILE A 1 107 ? -12.875 -14.633 -5.891 1 98.69 107 ILE A O 1
ATOM 821 N N . ARG A 1 108 ? -11.906 -14.867 -7.895 1 98.75 108 ARG A N 1
ATOM 822 C CA . ARG A 1 108 ? -12.445 -13.617 -8.43 1 98.75 108 ARG A CA 1
ATOM 823 C C . ARG A 1 108 ? -13.961 -13.578 -8.297 1 98.75 108 ARG A C 1
ATOM 825 O O . ARG A 1 108 ? -14.523 -12.578 -7.844 1 98.75 108 ARG A O 1
ATOM 832 N N . ARG A 1 109 ? -14.578 -14.641 -8.648 1 98.38 109 ARG A N 1
ATOM 833 C CA . ARG A 1 109 ? -16.031 -14.711 -8.602 1 98.38 109 ARG A CA 1
ATOM 834 C C . ARG A 1 109 ? -16.547 -14.664 -7.164 1 98.38 109 ARG A C 1
ATOM 836 O O . ARG A 1 109 ? -17.547 -14.023 -6.879 1 98.38 109 ARG A O 1
ATOM 843 N N . GLN A 1 110 ? -15.891 -15.375 -6.285 1 98.12 110 GLN A N 1
ATOM 844 C CA . GLN A 1 110 ? -16.297 -15.367 -4.883 1 98.12 110 GLN A CA 1
ATOM 845 C C . GLN A 1 110 ? -16.172 -13.969 -4.285 1 98.12 110 GLN A C 1
ATOM 847 O O . GLN A 1 110 ? -17.031 -13.531 -3.514 1 98.12 110 GLN A O 1
ATOM 852 N N . VAL A 1 111 ? -15.117 -13.281 -4.652 1 98.19 111 VAL A N 1
ATOM 853 C CA . VAL A 1 111 ? -14.93 -11.922 -4.152 1 98.19 111 VAL A CA 1
ATOM 854 C C . VAL A 1 111 ? -16.031 -11.016 -4.695 1 98.19 111 VAL A C 1
ATOM 856 O O . VAL A 1 111 ? -16.609 -10.211 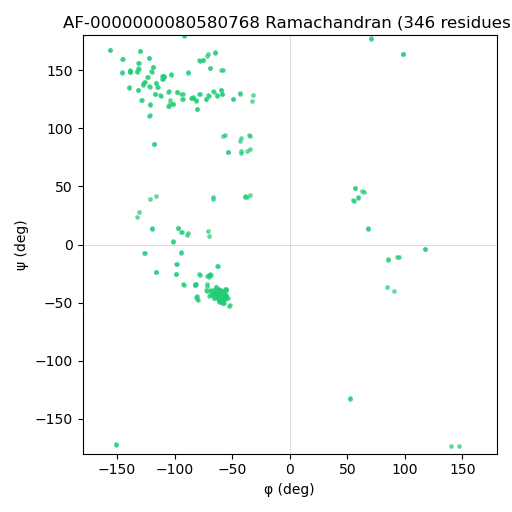-3.953 1 98.19 111 VAL A O 1
ATOM 859 N N . ALA A 1 112 ? -16.328 -11.164 -5.945 1 97.31 112 ALA A N 1
ATOM 860 C CA . ALA A 1 112 ? -17.359 -10.352 -6.566 1 97.31 112 ALA A CA 1
ATOM 861 C C . ALA A 1 112 ? -18.719 -10.609 -5.926 1 97.31 112 ALA A C 1
ATOM 863 O O . ALA A 1 112 ? -19.625 -9.781 -6.031 1 97.31 112 ALA A O 1
ATOM 864 N N . ALA A 1 113 ? -18.859 -11.68 -5.242 1 95.88 113 ALA A N 1
ATOM 865 C CA . ALA A 1 113 ? -20.125 -12.062 -4.637 1 95.88 113 ALA A CA 1
ATOM 866 C C . ALA A 1 113 ? -20.219 -11.602 -3.188 1 95.88 113 ALA A C 1
ATOM 868 O O . ALA A 1 113 ? -21.266 -11.711 -2.549 1 95.88 113 ALA A O 1
ATOM 869 N N . ILE A 1 114 ? -19.094 -11.07 -2.66 1 92.62 114 ILE A N 1
ATOM 870 C CA . ILE A 1 114 ? -19.078 -10.625 -1.272 1 92.62 114 ILE A CA 1
ATOM 871 C C . ILE A 1 114 ? -20.125 -9.539 -1.061 1 92.62 114 ILE A C 1
ATOM 873 O O . ILE A 1 114 ? -20.297 -8.656 -1.906 1 92.62 114 ILE A O 1
ATOM 877 N N . THR A 1 115 ? -20.875 -9.664 -0.031 1 90.5 115 THR A N 1
ATOM 878 C CA . THR A 1 115 ? -21.75 -8.617 0.482 1 90.5 115 THR A CA 1
ATOM 879 C C . THR A 1 115 ? -21.391 -8.266 1.922 1 90.5 115 THR A C 1
ATOM 881 O O . THR A 1 115 ? -21.328 -9.141 2.785 1 90.5 115 THR A O 1
ATOM 884 N N . ILE A 1 116 ? -21.047 -7.02 2.096 1 88 116 ILE A N 1
ATOM 885 C CA . ILE A 1 116 ? -20.672 -6.574 3.432 1 88 116 ILE A CA 1
ATOM 886 C C . ILE A 1 116 ? -21.656 -5.508 3.914 1 88 116 ILE A C 1
ATOM 888 O O . ILE A 1 116 ? -21.984 -4.57 3.18 1 88 116 ILE A O 1
ATOM 892 N N . LYS A 1 117 ? -22.156 -5.684 5.051 1 83.62 117 LYS A N 1
ATOM 893 C CA . LYS A 1 117 ? -23.062 -4.703 5.648 1 83.62 117 LYS A CA 1
ATOM 894 C C . LYS A 1 117 ? -22.281 -3.52 6.223 1 83.62 117 LYS A C 1
ATOM 896 O O . LYS A 1 117 ? -21.312 -3.705 6.969 1 83.62 117 LYS A O 1
ATOM 901 N N . ASN A 1 118 ? -22.703 -2.361 5.844 1 79.06 118 ASN A N 1
ATOM 902 C CA . ASN A 1 118 ? -22.156 -1.153 6.449 1 79.06 118 ASN A CA 1
ATOM 903 C C . ASN A 1 118 ? -22.812 -0.852 7.793 1 79.06 118 ASN A C 1
ATOM 905 O O . ASN A 1 118 ? -24.016 -0.619 7.863 1 79.06 118 ASN A O 1
ATOM 909 N N . ASN A 1 119 ? -22.016 -0.767 8.742 1 76.88 119 ASN A N 1
ATOM 910 C CA . ASN A 1 119 ? -22.562 -0.638 10.086 1 76.88 119 ASN A CA 1
ATOM 911 C C . ASN A 1 119 ? -23.203 0.735 10.297 1 76.88 119 ASN A C 1
ATOM 913 O O . ASN A 1 119 ? -24.109 0.883 11.109 1 76.88 119 ASN A O 1
ATOM 917 N N . VAL A 1 120 ? -22.734 1.682 9.617 1 72.75 120 VAL A N 1
ATOM 918 C CA . VAL A 1 120 ? -23.234 3.039 9.797 1 72.75 120 VAL A CA 1
ATOM 919 C C . VAL A 1 120 ? -24.547 3.213 9.047 1 72.75 120 VAL A C 1
ATOM 921 O O . VAL A 1 120 ? -25.562 3.611 9.625 1 72.75 120 VAL A O 1
ATOM 924 N N . THR A 1 121 ? -24.641 2.789 7.781 1 75.94 121 THR A N 1
ATOM 925 C CA . THR A 1 121 ? -25.797 3.049 6.938 1 75.94 121 THR A CA 1
ATOM 926 C C . THR A 1 121 ? -26.734 1.838 6.91 1 75.94 121 THR A C 1
ATOM 928 O O . THR A 1 121 ? -27.875 1.939 6.473 1 75.94 121 THR A O 1
ATOM 931 N N . GLN A 1 122 ? -26.125 0.718 7.352 1 80.19 122 GLN A N 1
ATOM 932 C CA . GLN A 1 122 ? -26.859 -0.541 7.363 1 80.19 122 GLN A CA 1
ATOM 933 C C . GLN A 1 122 ? -27.141 -1.03 5.945 1 80.19 122 GLN A C 1
ATOM 935 O O . GLN A 1 122 ? -28 -1.893 5.734 1 80.19 122 GLN A O 1
ATOM 940 N N . ARG A 1 123 ? -26.422 -0.369 5.055 1 81.75 123 ARG A N 1
ATOM 941 C CA . ARG A 1 123 ? -26.562 -0.781 3.664 1 81.75 123 ARG A CA 1
ATOM 942 C C . ARG A 1 123 ? -25.578 -1.9 3.322 1 81.75 123 ARG A C 1
ATOM 944 O O . ARG A 1 123 ? -24.469 -1.957 3.873 1 81.75 123 ARG A O 1
ATOM 951 N N . LEU A 1 124 ? -26.016 -2.746 2.412 1 83.31 124 LEU A N 1
ATOM 952 C CA . LEU A 1 124 ? -25.156 -3.805 1.896 1 83.31 124 LEU A CA 1
ATOM 953 C C . LEU A 1 124 ? -24.297 -3.293 0.746 1 83.31 124 LEU A C 1
ATOM 955 O O . LEU A 1 124 ? -24.812 -2.639 -0.17 1 83.31 124 LEU A O 1
ATOM 959 N N . ILE A 1 125 ? -23.078 -3.521 0.964 1 83.94 125 ILE A N 1
ATOM 960 C CA . ILE A 1 125 ? -22.141 -3.162 -0.092 1 83.94 125 ILE A CA 1
ATOM 961 C C . ILE A 1 125 ? -21.688 -4.422 -0.825 1 83.94 125 ILE A C 1
ATOM 963 O O . ILE A 1 125 ? -21.234 -5.383 -0.198 1 83.94 125 ILE A O 1
ATOM 967 N N . SER A 1 126 ? -21.859 -4.496 -2.201 1 79.06 126 SER A N 1
ATOM 968 C CA . SER A 1 126 ? -21.562 -5.707 -2.963 1 79.06 126 SER A CA 1
ATOM 969 C C . SER A 1 126 ? -20.734 -5.395 -4.203 1 79.06 126 SER A C 1
ATOM 971 O O . SER A 1 126 ? -20.531 -6.262 -5.051 1 79.06 126 SER A O 1
ATOM 973 N N . ASN A 1 127 ? -20.047 -4.41 -4.301 1 89 127 ASN A N 1
ATOM 974 C CA . ASN A 1 127 ? -19.328 -4.062 -5.523 1 89 127 ASN A CA 1
ATOM 975 C C . ASN A 1 127 ? -17.828 -4.078 -5.316 1 89 127 ASN A C 1
ATOM 977 O O . ASN A 1 127 ? -17.109 -3.23 -5.852 1 89 127 ASN A O 1
ATOM 981 N N . ILE A 1 128 ? -17.438 -5.125 -4.566 1 95.44 128 ILE A N 1
ATOM 982 C CA . ILE A 1 128 ? -16 -5.316 -4.395 1 95.44 128 ILE A CA 1
ATOM 983 C C . ILE A 1 128 ? -15.492 -6.305 -5.434 1 95.44 128 ILE A C 1
ATOM 985 O O . ILE A 1 128 ? -16.094 -7.363 -5.648 1 95.44 128 ILE A O 1
ATOM 989 N N . THR A 1 129 ? -14.477 -5.949 -6.125 1 98.12 129 THR A N 1
ATOM 990 C CA . THR A 1 129 ? -13.867 -6.863 -7.082 1 98.12 129 THR A CA 1
ATOM 991 C C . THR A 1 129 ? -12.359 -6.945 -6.871 1 98.12 129 THR A C 1
ATOM 993 O O . THR A 1 129 ? -11.789 -6.152 -6.113 1 98.12 129 THR A O 1
ATOM 996 N N . ILE A 1 130 ? -11.781 -7.93 -7.492 1 98.75 130 ILE A N 1
ATOM 997 C CA . ILE A 1 130 ? -10.336 -8.117 -7.434 1 98.75 130 ILE A CA 1
ATOM 998 C C . ILE A 1 130 ? -9.789 -8.359 -8.836 1 98.75 130 ILE A C 1
ATOM 1000 O O . ILE A 1 130 ? -10.492 -8.898 -9.695 1 98.75 130 ILE A O 1
ATOM 1004 N N . SER A 1 131 ? -8.625 -7.957 -9.086 1 98.88 131 SER A N 1
ATOM 1005 C CA . SER A 1 131 ? -7.855 -8.281 -10.281 1 98.88 131 SER A CA 1
ATOM 1006 C C . SER A 1 131 ? -6.684 -9.203 -9.961 1 98.88 131 SER A C 1
ATOM 1008 O O . SER A 1 131 ? -6.078 -9.094 -8.891 1 98.88 131 SER A O 1
ATOM 1010 N N . MET A 1 132 ? -6.402 -10.078 -10.914 1 98.81 132 MET A N 1
ATOM 1011 C CA . MET A 1 132 ? -5.387 -11.078 -10.594 1 98.81 132 MET A CA 1
ATOM 1012 C C . MET A 1 132 ? -4.453 -11.297 -11.773 1 98.81 132 MET A C 1
ATOM 1014 O O . MET A 1 132 ? -4.848 -11.117 -12.93 1 98.81 132 MET A O 1
ATOM 1018 N N . GLY A 1 133 ? -3.27 -11.625 -11.477 1 98.81 133 GLY A N 1
ATOM 1019 C CA . GLY A 1 133 ? -2.27 -12.125 -12.406 1 98.81 133 GLY A CA 1
ATOM 1020 C C . GLY A 1 133 ? -1.735 -13.492 -12.039 1 98.81 133 GLY A C 1
ATOM 1021 O O . GLY A 1 133 ? -1.454 -13.758 -10.867 1 98.81 133 GLY A O 1
ATOM 1022 N N . VAL A 1 134 ? -1.614 -14.352 -13.016 1 98.56 134 VAL A N 1
ATOM 1023 C CA . VAL A 1 134 ? -1.164 -15.719 -12.805 1 98.56 134 VAL A CA 1
ATOM 1024 C C . VAL A 1 134 ? -0.002 -16.031 -13.742 1 98.56 134 VAL A C 1
ATOM 1026 O O . VAL A 1 134 ? -0.004 -15.625 -14.906 1 98.56 134 VAL A O 1
ATOM 1029 N N . THR A 1 135 ? 0.985 -16.703 -13.211 1 97.44 135 THR A N 1
ATOM 1030 C CA . THR A 1 135 ? 2.072 -17.188 -14.062 1 97.44 135 THR A CA 1
ATOM 1031 C C . THR A 1 135 ? 2.602 -18.531 -13.57 1 97.44 135 THR A C 1
ATOM 1033 O O . THR A 1 135 ? 2.328 -18.922 -12.438 1 97.44 135 THR A O 1
ATOM 1036 N N . ALA A 1 136 ? 3.26 -19.219 -14.461 1 96.12 136 ALA A N 1
ATOM 1037 C CA . ALA A 1 136 ? 3.92 -20.484 -14.133 1 96.12 136 ALA A CA 1
ATOM 1038 C C . ALA A 1 136 ? 5.43 -20.297 -14 1 96.12 136 ALA A C 1
ATOM 1040 O O . ALA A 1 136 ? 6.027 -19.484 -14.727 1 96.12 136 ALA A O 1
ATOM 1041 N N . TYR A 1 137 ? 5.949 -21.078 -13.117 1 94.38 137 TYR A N 1
ATOM 1042 C CA . TYR A 1 137 ? 7.391 -21.031 -12.891 1 94.38 137 TYR A CA 1
ATOM 1043 C C . TYR A 1 137 ? 8.156 -21.516 -14.117 1 94.38 137 TYR A C 1
ATOM 1045 O O . TYR A 1 137 ? 7.777 -22.516 -14.727 1 94.38 137 TYR A O 1
ATOM 1053 N N . HIS A 1 138 ? 9.148 -20.75 -14.523 1 91.81 138 HIS A N 1
ATOM 1054 C CA . HIS A 1 138 ? 10.117 -21.219 -15.523 1 91.81 138 HIS A CA 1
ATOM 1055 C C . HIS A 1 138 ? 11.336 -21.828 -14.859 1 91.81 138 HIS A C 1
ATOM 1057 O O . HIS A 1 138 ? 12 -21.203 -14.031 1 91.81 138 HIS A O 1
ATOM 1063 N N . PRO A 1 139 ? 11.617 -23.016 -15.227 1 88.75 139 PRO A N 1
ATOM 1064 C CA . PRO A 1 139 ? 12.789 -23.656 -14.625 1 88.75 139 PRO A CA 1
ATOM 1065 C C . PRO A 1 139 ? 14.031 -22.766 -14.664 1 88.75 139 PRO A C 1
ATOM 1067 O O . PRO A 1 139 ? 14.414 -22.281 -15.734 1 88.75 139 PRO A O 1
ATOM 1070 N N . GLY A 1 140 ? 14.609 -22.562 -13.477 1 87.19 140 GLY A N 1
ATOM 1071 C CA . GLY A 1 140 ? 15.867 -21.828 -13.398 1 87.19 140 GLY A CA 1
ATOM 1072 C C . GLY A 1 140 ? 15.672 -20.344 -13.141 1 87.19 140 GLY A C 1
ATOM 1073 O O . GLY A 1 140 ? 16.641 -19.625 -12.852 1 87.19 140 GLY A O 1
ATOM 1074 N N . GLU A 1 141 ? 14.469 -19.891 -13.234 1 90 141 GLU A N 1
ATOM 1075 C CA . GLU A 1 141 ? 14.289 -18.469 -12.977 1 90 141 GLU A CA 1
ATOM 1076 C C . GLU A 1 141 ? 14.375 -18.156 -11.492 1 90 141 GLU A C 1
ATOM 1078 O O . GLU A 1 141 ? 14.25 -19.062 -10.656 1 90 141 GLU A O 1
ATOM 1083 N N . SER A 1 142 ? 14.664 -16.906 -11.234 1 89.31 142 SER A N 1
ATOM 1084 C CA . SER A 1 142 ? 14.711 -16.469 -9.836 1 89.31 142 SER A CA 1
ATOM 1085 C C . SER A 1 142 ? 13.305 -16.25 -9.281 1 89.31 142 SER A C 1
ATOM 1087 O O . SER A 1 142 ? 12.367 -16 -10.039 1 89.31 142 SER A O 1
ATOM 1089 N N . ALA A 1 143 ? 13.195 -16.312 -7.973 1 91.81 143 ALA A N 1
ATOM 1090 C CA . ALA A 1 143 ? 11.93 -15.992 -7.316 1 91.81 143 ALA A CA 1
ATOM 1091 C C . ALA A 1 143 ? 11.445 -14.602 -7.703 1 91.81 143 ALA A C 1
ATOM 1093 O O . ALA A 1 143 ? 10.258 -14.398 -7.953 1 91.81 143 ALA A O 1
ATOM 1094 N N . ASP A 1 144 ? 12.375 -13.703 -7.809 1 89.5 144 ASP A N 1
ATOM 1095 C CA . ASP A 1 144 ? 12.047 -12.32 -8.141 1 89.5 144 ASP A CA 1
ATOM 1096 C C . ASP A 1 144 ? 11.469 -12.219 -9.555 1 89.5 144 ASP A C 1
ATOM 1098 O O . ASP A 1 144 ? 10.492 -11.5 -9.781 1 89.5 144 ASP A O 1
ATOM 1102 N N . SER A 1 145 ? 12.109 -12.875 -10.445 1 90.81 145 SER A N 1
ATOM 1103 C CA . SER A 1 145 ? 11.609 -12.859 -11.812 1 90.81 145 SER A CA 1
ATOM 1104 C C . SER A 1 145 ? 10.227 -13.508 -11.898 1 90.81 145 SER A C 1
ATOM 1106 O O . SER A 1 145 ? 9.359 -13.031 -12.641 1 90.81 145 SER A O 1
ATOM 1108 N N . PHE A 1 146 ? 10.023 -14.578 -11.164 1 93.31 146 PHE A N 1
ATOM 1109 C CA . PHE A 1 146 ? 8.758 -15.305 -11.086 1 93.31 146 PHE A CA 1
ATOM 1110 C C . PHE A 1 146 ? 7.641 -14.391 -10.594 1 93.31 146 PHE A C 1
ATOM 1112 O O . PHE A 1 146 ? 6.613 -14.25 -11.258 1 93.31 146 PHE A O 1
ATOM 1119 N N . ILE A 1 147 ? 7.883 -13.664 -9.555 1 94 147 ILE A N 1
ATOM 1120 C CA . ILE A 1 147 ? 6.906 -12.773 -8.945 1 94 147 ILE A CA 1
ATOM 1121 C C . ILE A 1 147 ? 6.672 -11.562 -9.852 1 94 147 ILE A C 1
ATOM 1123 O O . ILE A 1 147 ? 5.539 -11.102 -10.008 1 94 147 ILE A O 1
ATOM 1127 N N . THR A 1 148 ? 7.73 -11.078 -10.422 1 92.69 148 THR A N 1
ATOM 1128 C CA . THR A 1 148 ? 7.625 -9.93 -11.32 1 92.69 148 THR A CA 1
ATOM 1129 C C . THR A 1 148 ? 6.715 -10.242 -12.5 1 92.69 148 THR A C 1
ATOM 1131 O O . THR A 1 148 ? 5.926 -9.391 -12.922 1 92.69 148 THR A O 1
ATOM 1134 N N . ARG A 1 149 ? 6.824 -11.375 -12.992 1 95.19 149 ARG A N 1
ATOM 1135 C CA . ARG A 1 149 ? 5.977 -11.773 -14.117 1 95.19 149 ARG A CA 1
ATOM 1136 C C . ARG A 1 149 ? 4.516 -11.852 -13.695 1 95.19 149 ARG A C 1
ATOM 1138 O O . ARG A 1 149 ? 3.627 -11.422 -14.438 1 95.19 149 ARG A O 1
ATOM 1145 N N . ALA A 1 150 ? 4.219 -12.391 -12.555 1 97.19 150 ALA A N 1
ATOM 1146 C CA . ALA A 1 150 ? 2.85 -12.414 -12.039 1 97.19 150 ALA A CA 1
ATOM 1147 C C . ALA A 1 150 ? 2.316 -10.992 -11.844 1 97.19 150 ALA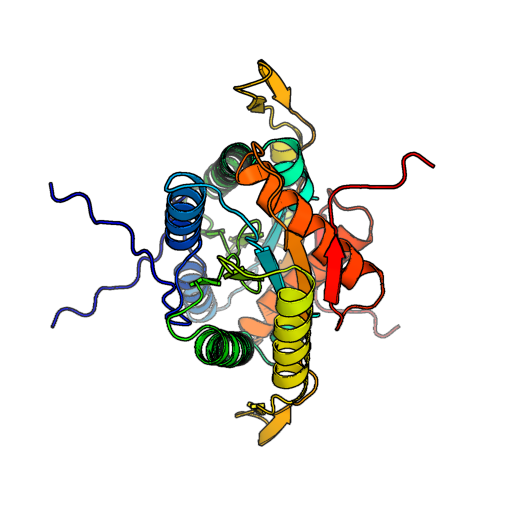 A C 1
ATOM 1149 O O . ALA A 1 150 ? 1.146 -10.719 -12.125 1 97.19 150 ALA A O 1
ATOM 1150 N N . ASP A 1 151 ? 3.152 -10.18 -11.391 1 95.44 151 ASP A N 1
ATOM 1151 C CA . ASP A 1 151 ? 2.785 -8.781 -11.195 1 95.44 151 ASP A CA 1
ATOM 1152 C C . ASP A 1 151 ? 2.463 -8.109 -12.523 1 95.44 151 ASP A C 1
ATOM 1154 O O . ASP A 1 151 ? 1.581 -7.25 -12.594 1 95.44 151 ASP A O 1
ATOM 1158 N N . GLN A 1 152 ? 3.234 -8.406 -13.5 1 95.19 152 GLN A N 1
ATOM 1159 C CA . GLN A 1 152 ? 2.953 -7.887 -14.836 1 95.19 152 GLN A CA 1
ATOM 1160 C C . GLN A 1 152 ? 1.576 -8.328 -15.32 1 95.19 152 GLN A C 1
ATOM 1162 O O . GLN A 1 152 ? 0.85 -7.551 -15.938 1 95.19 152 GLN A O 1
ATOM 1167 N N . ALA A 1 153 ? 1.318 -9.555 -15.07 1 98.19 153 ALA A N 1
ATOM 1168 C CA . ALA A 1 153 ? -0.007 -10.062 -15.422 1 98.19 153 ALA A CA 1
ATOM 1169 C C . ALA A 1 153 ? -1.098 -9.305 -14.664 1 98.19 153 ALA A C 1
ATOM 1171 O O . ALA A 1 153 ? -2.125 -8.945 -15.242 1 98.19 153 ALA A O 1
ATOM 1172 N N . LEU A 1 154 ? -0.91 -9.086 -13.414 1 98.12 154 LEU A N 1
ATOM 1173 C CA . LEU A 1 154 ? -1.855 -8.297 -12.633 1 98.12 154 LEU A CA 1
ATOM 1174 C C . LEU A 1 154 ? -2.018 -6.898 -13.211 1 98.12 154 LEU A C 1
ATOM 1176 O O . LEU A 1 154 ? -3.135 -6.383 -13.297 1 98.12 154 LEU A O 1
ATOM 1180 N N . TYR A 1 155 ? -0.901 -6.324 -13.57 1 95.94 155 TYR A N 1
ATOM 1181 C CA . TYR A 1 155 ? -0.939 -5 -14.172 1 95.94 155 TYR A CA 1
ATOM 1182 C C . TYR A 1 155 ? -1.838 -4.984 -15.406 1 95.94 155 TYR A C 1
ATOM 1184 O O . TYR A 1 155 ? -2.607 -4.043 -15.609 1 95.94 155 TYR A O 1
ATOM 1192 N N . THR A 1 156 ? -1.684 -5.957 -16.188 1 97.69 156 THR A N 1
ATOM 1193 C CA . THR A 1 156 ? -2.512 -6.09 -17.375 1 97.69 156 THR A CA 1
ATOM 1194 C C . THR A 1 156 ? -3.988 -6.184 -17 1 97.69 156 THR A C 1
ATOM 1196 O O . THR A 1 156 ? -4.832 -5.531 -17.625 1 97.69 156 THR A O 1
ATOM 1199 N N . SER A 1 157 ? -4.332 -6.953 -16.016 1 98.56 157 SER A N 1
ATOM 1200 C CA . SER A 1 157 ? -5.711 -7.055 -15.539 1 98.56 157 SER A CA 1
ATOM 1201 C C . SER A 1 157 ? -6.262 -5.688 -15.141 1 98.56 157 SER A C 1
ATOM 1203 O O . SER A 1 157 ? -7.383 -5.336 -15.5 1 98.56 157 SER A O 1
ATOM 1205 N N . LYS A 1 158 ? -5.453 -4.969 -14.375 1 96.88 158 LYS A N 1
ATOM 1206 C CA . LYS A 1 158 ? -5.875 -3.643 -13.938 1 96.88 158 LYS A CA 1
ATOM 1207 C C . LYS A 1 158 ? -6.031 -2.695 -15.125 1 96.88 158 LYS A C 1
ATOM 1209 O O . LYS A 1 158 ? -7.016 -1.959 -15.211 1 96.88 158 LYS A O 1
ATOM 1214 N N . ALA A 1 159 ? -5.152 -2.695 -16.062 1 96.12 159 ALA A N 1
ATOM 1215 C CA . ALA A 1 159 ? -5.133 -1.799 -17.203 1 96.12 159 ALA A CA 1
ATOM 1216 C C . ALA A 1 159 ? -6.285 -2.104 -18.156 1 96.12 159 ALA A C 1
ATOM 1218 O O . ALA A 1 159 ? -6.75 -1.221 -18.875 1 96.12 159 ALA A O 1
ATOM 1219 N N . GLN A 1 160 ? -6.754 -3.305 -18.141 1 97.69 160 GLN A N 1
ATOM 1220 C CA . GLN A 1 160 ? -7.777 -3.725 -19.094 1 97.69 160 GLN A CA 1
ATOM 1221 C C . GLN A 1 160 ? -9.172 -3.637 -18.469 1 97.69 160 GLN A C 1
ATOM 1223 O O . GLN A 1 160 ? -10.125 -4.227 -18.984 1 97.69 160 GLN A O 1
ATOM 1228 N N . GLY A 1 161 ? -9.312 -2.963 -17.344 1 97.31 161 GLY A N 1
ATOM 1229 C CA . GLY A 1 161 ? -10.641 -2.684 -16.812 1 97.31 161 GLY A CA 1
ATOM 1230 C C . GLY A 1 161 ? -10.898 -3.309 -15.461 1 97.31 161 GLY A C 1
ATOM 1231 O O . GLY A 1 161 ? -11.961 -3.117 -14.875 1 97.31 161 GLY A O 1
ATOM 1232 N N . ARG A 1 162 ? -9.891 -4.121 -14.938 1 97.94 162 ARG A N 1
ATOM 1233 C CA . ARG A 1 162 ? -9.961 -4.711 -13.602 1 97.94 162 ARG A CA 1
ATOM 1234 C C . ARG A 1 162 ? -11.016 -5.812 -13.547 1 97.94 162 ARG A C 1
ATOM 1236 O O . ARG A 1 162 ? -11.578 -6.195 -14.578 1 97.94 162 ARG A O 1
ATOM 1243 N N . ASN A 1 163 ? -11.164 -6.473 -12.445 1 98.31 163 ASN A N 1
ATOM 1244 C CA . ASN A 1 163 ? -12.109 -7.562 -12.242 1 98.31 163 ASN A CA 1
ATOM 1245 C C . ASN A 1 163 ? -11.906 -8.68 -13.258 1 98.31 163 ASN A C 1
ATOM 1247 O O . ASN A 1 163 ? -12.852 -9.094 -13.938 1 98.31 163 ASN A O 1
ATOM 1251 N N . GLN A 1 164 ? -10.664 -9.062 -13.391 1 98.75 164 GLN A N 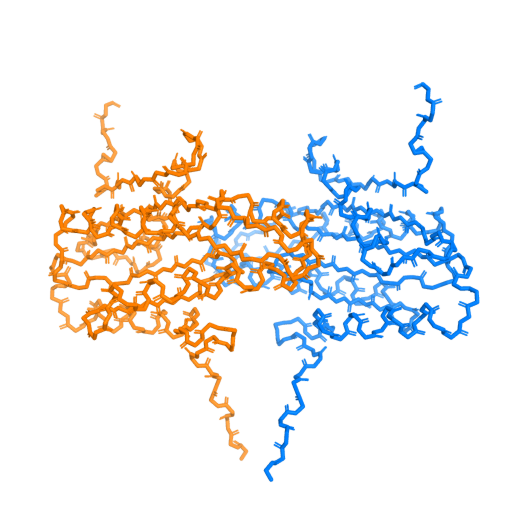1
ATOM 1252 C CA . GLN A 1 164 ? -10.352 -10.133 -14.328 1 98.75 164 GLN A CA 1
ATOM 1253 C C . GLN A 1 164 ? -9.039 -10.828 -13.953 1 98.75 164 GLN A C 1
ATOM 1255 O O . GLN A 1 164 ? -8.312 -10.359 -13.086 1 98.75 164 GLN A O 1
ATOM 1260 N N . VAL A 1 165 ? -8.812 -11.938 -14.562 1 98.81 165 VAL A N 1
ATOM 1261 C CA . VAL A 1 165 ? -7.59 -12.719 -14.398 1 98.81 165 VAL A CA 1
ATOM 1262 C C . VAL A 1 165 ? -6.781 -12.695 -15.695 1 98.81 165 VAL A C 1
ATOM 1264 O O . VAL A 1 165 ? -7.316 -12.977 -16.766 1 98.81 165 VAL A O 1
ATOM 1267 N N . THR A 1 166 ? -5.543 -12.344 -15.594 1 98.69 166 THR A N 1
ATOM 1268 C CA . THR A 1 166 ? -4.629 -12.414 -16.734 1 98.69 166 THR A CA 1
ATOM 1269 C C . THR A 1 166 ? -3.535 -13.453 -16.469 1 98.69 166 THR A C 1
ATOM 1271 O O . THR A 1 166 ? -2.973 -13.516 -15.383 1 98.69 166 THR A O 1
ATOM 1274 N N . MET A 1 167 ? -3.227 -14.289 -17.438 1 98.12 167 MET A N 1
ATOM 1275 C CA . MET A 1 167 ? -2.131 -15.258 -17.391 1 98.12 167 MET A CA 1
ATOM 1276 C C . MET A 1 167 ? -0.959 -14.789 -18.25 1 98.12 167 MET A C 1
ATOM 1278 O O . MET A 1 167 ? -1.157 -14.297 -19.359 1 98.12 167 MET A O 1
ATOM 1282 N N . LEU A 1 168 ? 0.169 -14.852 -17.672 1 95.31 168 LEU A N 1
ATOM 1283 C CA . LEU A 1 168 ? 1.369 -14.57 -18.453 1 95.31 168 LEU A CA 1
ATOM 1284 C C . LEU A 1 168 ? 2.324 -15.758 -18.422 1 95.31 168 LEU A C 1
ATOM 1286 O O . LEU A 1 168 ? 2.775 -16.172 -17.344 1 95.31 168 LEU A O 1
ATOM 1290 N N . SER A 1 169 ? 2.621 -16.578 -19.469 1 82.88 169 SER A N 1
ATOM 1291 C CA . SER A 1 169 ? 3.498 -17.75 -19.562 1 82.88 169 SER A CA 1
ATOM 1292 C C . SER A 1 169 ? 4.926 -17.328 -19.906 1 82.88 169 SER A C 1
ATOM 1294 O O . SER A 1 169 ? 5.875 -18.062 -19.609 1 82.88 169 SER A O 1
ATOM 1296 N N . GLY A 1 170 ? 5.445 -16.312 -19.953 1 68.06 170 GLY A N 1
ATOM 1297 C CA . GLY A 1 170 ? 6.797 -15.93 -20.328 1 68.06 170 GLY A CA 1
ATOM 1298 C C . GLY A 1 170 ? 6.965 -15.758 -21.828 1 68.06 170 GLY A C 1
ATOM 1299 O O . GLY A 1 170 ? 7.938 -15.148 -22.281 1 68.06 170 GLY A O 1
ATOM 1300 N N . GLU A 1 171 ? 6.297 -16.609 -22.844 1 49.12 171 GLU A N 1
ATOM 1301 C CA . GLU A 1 171 ? 6.652 -16.453 -24.25 1 49.12 171 GLU A CA 1
ATOM 1302 C C . GLU A 1 171 ? 6.215 -15.102 -24.781 1 49.12 171 GLU A C 1
ATOM 1304 O O . GLU A 1 171 ? 5.031 -14.891 -25.062 1 49.12 171 GLU A O 1
ATOM 1309 N N . LEU A 1 172 ? 6.285 -14.016 -24.125 1 42.75 172 LEU A N 1
ATOM 1310 C CA . LEU A 1 172 ? 5.977 -12.945 -25.062 1 42.75 172 LEU A CA 1
ATOM 1311 C C . LEU A 1 172 ? 6.445 -13.297 -26.469 1 42.75 172 LEU A C 1
ATOM 1313 O O . LEU A 1 172 ? 7.57 -13.773 -26.641 1 42.75 172 LEU A O 1
ATOM 1317 N N . ALA A 1 173 ? 5.535 -13.188 -27.5 1 35.81 173 ALA A N 1
ATOM 1318 C CA . ALA A 1 173 ? 5.676 -13.484 -28.922 1 35.81 173 ALA A CA 1
ATOM 1319 C C . ALA A 1 173 ? 7.008 -12.977 -29.469 1 35.81 173 ALA A C 1
ATOM 1321 O O . ALA A 1 173 ? 7.309 -11.781 -29.375 1 35.81 173 ALA A O 1
ATOM 1322 N N . ALA A 1 174 ? 8.031 -13.633 -29.469 1 30.94 174 ALA A N 1
ATOM 1323 C CA . ALA A 1 174 ? 8.883 -13.258 -30.594 1 30.94 174 ALA A CA 1
ATOM 1324 C C . ALA A 1 174 ? 8.047 -12.961 -31.828 1 30.94 174 ALA A C 1
ATOM 1326 O O . ALA A 1 174 ? 7.613 -13.883 -32.531 1 30.94 174 ALA A O 1
ATOM 1327 N N . ALA A 1 175 ? 6.875 -12.289 -31.828 1 27.22 175 ALA A N 1
ATOM 1328 C CA . ALA A 1 175 ? 6.543 -11.828 -33.188 1 27.22 175 ALA A CA 1
ATOM 1329 C C . ALA A 1 175 ? 7.375 -10.602 -33.562 1 27.22 175 ALA A C 1
ATOM 1331 O O . ALA A 1 175 ? 7.633 -9.734 -32.719 1 27.22 175 ALA A O 1
ATOM 1332 N N . MET B 1 1 ? -1.696 -11.562 31.406 1 27.05 1 MET B N 1
ATOM 1333 C CA . MET B 1 1 ? -1.707 -11.758 29.969 1 27.05 1 MET B CA 1
ATOM 1334 C C . MET B 1 1 ? -1.344 -10.461 29.234 1 27.05 1 MET B C 1
ATOM 1336 O O . MET B 1 1 ? -2.107 -9.492 29.266 1 27.05 1 MET B O 1
ATOM 1340 N N . LYS B 1 2 ? -0.203 -9.977 29.312 1 32.16 2 LYS B N 1
ATOM 1341 C CA . LYS B 1 2 ? 0.27 -8.617 29.062 1 32.16 2 LYS B CA 1
ATOM 1342 C C . LYS B 1 2 ? -0.059 -8.164 27.641 1 32.16 2 LYS B C 1
ATOM 1344 O O . LYS B 1 2 ? 0.268 -8.859 26.672 1 32.16 2 LYS B O 1
ATOM 1349 N N . ALA B 1 3 ? -1.09 -7.523 27.359 1 38.81 3 ALA B N 1
ATOM 1350 C CA . ALA B 1 3 ? -1.619 -6.91 26.141 1 38.81 3 ALA B CA 1
ATOM 1351 C C . ALA B 1 3 ? -0.496 -6.348 25.281 1 38.81 3 ALA B C 1
ATOM 1353 O O . ALA B 1 3 ? 0.274 -5.492 25.734 1 38.81 3 ALA B O 1
ATOM 1354 N N . LYS B 1 4 ? 0.19 -6.988 24.516 1 42.81 4 LYS B N 1
ATOM 1355 C CA . LYS B 1 4 ? 1.349 -6.602 23.703 1 42.81 4 LYS B CA 1
ATOM 1356 C C . LYS B 1 4 ? 1.13 -5.246 23.047 1 42.81 4 LYS B C 1
ATOM 1358 O O . LYS B 1 4 ? 0.199 -5.078 22.25 1 42.81 4 LYS B O 1
ATOM 1363 N N . GLN B 1 5 ? 1.271 -4.195 23.656 1 49.34 5 GLN B N 1
ATOM 1364 C CA . GLN B 1 5 ? 1.155 -2.82 23.188 1 49.34 5 GLN B CA 1
ATOM 1365 C C . GLN B 1 5 ? 1.665 -2.682 21.766 1 49.34 5 GLN B C 1
ATOM 1367 O O . GLN B 1 5 ? 2.832 -2.969 21.484 1 49.34 5 GLN B O 1
ATOM 1372 N N . GLU B 1 6 ? 0.703 -2.785 20.844 1 63.38 6 GLU B N 1
ATOM 1373 C CA . GLU B 1 6 ? 1.054 -2.666 19.438 1 63.38 6 GLU B CA 1
ATOM 1374 C C . GLU B 1 6 ? 2.035 -1.521 19.203 1 63.38 6 GLU B C 1
ATOM 1376 O O . GLU B 1 6 ? 1.873 -0.435 19.766 1 63.38 6 GLU B O 1
ATOM 1381 N N . ALA B 1 7 ? 3.09 -1.771 18.516 1 76.44 7 ALA B N 1
ATOM 1382 C CA . ALA B 1 7 ? 4.16 -0.813 18.25 1 76.44 7 ALA B CA 1
ATOM 1383 C C . ALA B 1 7 ? 3.631 0.418 17.516 1 76.44 7 ALA B C 1
ATOM 1385 O O . ALA B 1 7 ? 2.744 0.31 16.672 1 76.44 7 ALA B O 1
ATOM 1386 N N . ILE B 1 8 ? 3.918 1.586 17.969 1 90.31 8 ILE B N 1
ATOM 1387 C CA . ILE B 1 8 ? 3.49 2.834 17.344 1 90.31 8 ILE B CA 1
ATOM 1388 C C . ILE B 1 8 ? 4.586 3.346 16.406 1 90.31 8 ILE B C 1
ATOM 1390 O O . ILE B 1 8 ? 4.496 4.461 15.891 1 90.31 8 ILE B O 1
ATOM 1394 N N . SER B 1 9 ? 5.57 2.521 16.156 1 93.25 9 SER B N 1
ATOM 1395 C CA . SER B 1 9 ? 6.652 2.896 15.258 1 93.25 9 SER B CA 1
ATOM 1396 C C . SER B 1 9 ? 6.73 1.946 14.07 1 93.25 9 SER B C 1
ATOM 1398 O O . SER B 1 9 ? 6.402 0.765 14.188 1 93.25 9 SER B O 1
ATOM 1400 N N . ASP B 1 10 ? 7.141 2.508 13.039 1 93.56 10 ASP B N 1
ATOM 1401 C CA . ASP B 1 10 ? 7.363 1.729 11.828 1 93.56 10 ASP B CA 1
ATOM 1402 C C . ASP B 1 10 ? 8.75 1.078 11.836 1 93.56 10 ASP B C 1
ATOM 1404 O O . ASP B 1 10 ? 9.766 1.768 11.945 1 93.56 10 ASP B O 1
ATOM 1408 N N . GLY B 1 11 ? 8.852 -0.147 11.664 1 90.12 11 GLY B N 1
ATOM 1409 C CA . GLY B 1 11 ? 10.086 -0.903 11.82 1 90.12 11 GLY B CA 1
ATOM 1410 C C . GLY B 1 11 ? 11.102 -0.61 10.734 1 90.12 11 GLY B C 1
ATOM 1411 O O . GLY B 1 11 ? 12.305 -0.737 10.961 1 90.12 11 GLY B O 1
ATOM 1412 N N . LEU B 1 12 ? 10.688 -0.203 9.586 1 91.69 12 LEU B N 1
ATOM 1413 C CA . LEU B 1 12 ? 11.602 0.032 8.477 1 91.69 12 LEU B CA 1
ATOM 1414 C C . LEU B 1 12 ? 12.25 1.407 8.586 1 91.69 12 LEU B C 1
ATOM 1416 O O . LEU B 1 12 ? 13.438 1.562 8.297 1 91.69 12 LEU B O 1
ATOM 1420 N N . THR B 1 13 ? 11.508 2.357 9.078 1 97.06 13 THR B N 1
ATOM 1421 C CA . THR B 1 13 ? 11.961 3.736 8.938 1 97.06 13 THR B CA 1
ATOM 1422 C C . THR B 1 13 ? 12.242 4.355 10.305 1 97.06 13 THR B C 1
ATOM 1424 O O . THR B 1 13 ? 12.898 5.395 10.398 1 97.06 13 THR B O 1
ATOM 1427 N N . GLY B 1 14 ? 11.602 3.811 11.352 1 95.06 14 GLY B N 1
ATOM 1428 C CA . GLY B 1 14 ? 11.695 4.414 12.672 1 95.06 14 GLY B CA 1
ATOM 1429 C C . GLY B 1 14 ? 10.688 5.523 12.898 1 95.06 14 GLY B C 1
ATOM 1430 O O . GLY B 1 14 ? 10.5 5.984 14.023 1 95.06 14 GLY B O 1
ATOM 1431 N N . LEU B 1 15 ? 10.039 5.996 11.883 1 97.25 15 LEU B N 1
ATOM 1432 C CA . LEU B 1 15 ? 8.953 6.961 12.031 1 97.25 15 LEU B CA 1
ATOM 1433 C C . LEU B 1 15 ? 7.773 6.348 12.773 1 97.25 15 LEU B C 1
ATOM 1435 O O . LEU B 1 15 ? 7.738 5.133 12.992 1 97.25 15 LEU B O 1
ATOM 1439 N N . MET B 1 16 ? 6.891 7.195 13.219 1 96.31 16 MET B N 1
ATOM 1440 C CA . MET B 1 16 ? 5.625 6.664 13.719 1 96.31 16 MET B CA 1
ATOM 1441 C C . MET B 1 16 ? 4.906 5.863 12.641 1 96.31 16 MET B C 1
ATOM 1443 O O . MET B 1 16 ? 5.082 6.121 11.445 1 96.31 16 MET B O 1
ATOM 1447 N N . ASN B 1 17 ? 4.148 4.875 13.086 1 94.5 17 ASN B N 1
ATOM 1448 C CA . ASN B 1 17 ? 3.273 4.164 12.164 1 94.5 17 ASN B CA 1
ATOM 1449 C C . ASN B 1 17 ? 1.882 4.785 12.117 1 94.5 17 ASN B C 1
ATOM 1451 O O . ASN B 1 17 ? 1.621 5.785 12.789 1 94.5 17 ASN B O 1
ATOM 1455 N N . ARG B 1 18 ? 1.021 4.305 11.375 1 92.5 18 ARG B N 1
ATOM 1456 C CA . ARG B 1 18 ? -0.31 4.867 11.172 1 92.5 18 ARG B CA 1
ATOM 1457 C C . ARG B 1 18 ? -1.056 4.988 12.5 1 92.5 18 ARG B C 1
ATOM 1459 O O . ARG B 1 18 ? -1.697 6.008 12.766 1 92.5 18 ARG B O 1
ATOM 1466 N N . LYS B 1 19 ? -0.993 3.959 13.273 1 91.12 19 LYS B N 1
ATOM 1467 C CA . LYS B 1 19 ? -1.665 3.965 14.57 1 91.12 19 LYS B CA 1
ATOM 1468 C C . LYS B 1 19 ? -1.165 5.109 15.438 1 91.12 19 LYS B C 1
ATOM 1470 O O . LYS B 1 19 ? -1.961 5.809 16.078 1 91.12 19 LYS B O 1
ATOM 1475 N N . GLY B 1 20 ? 0.112 5.137 15.5 1 95 20 GLY B N 1
ATOM 1476 C CA . GLY B 1 20 ? 0.694 6.234 16.25 1 95 20 GLY B CA 1
ATOM 1477 C C . GLY B 1 20 ? 0.273 7.602 15.742 1 95 20 GLY B C 1
ATOM 1478 O O . GLY B 1 20 ? -0.028 8.5 16.531 1 95 20 GLY B O 1
ATOM 1479 N N . PHE B 1 21 ? 0.256 7.75 14.477 1 96.31 21 PHE B N 1
ATOM 1480 C CA . PHE B 1 21 ? -0.146 9.016 13.875 1 96.31 21 PHE B CA 1
ATOM 1481 C C . PHE B 1 21 ? -1.587 9.359 14.242 1 96.31 21 PHE B C 1
ATOM 1483 O O . PHE B 1 21 ? -1.891 10.492 14.602 1 96.31 21 PHE B O 1
ATOM 1490 N N . ASP B 1 22 ? -2.441 8.414 14.07 1 93.19 22 ASP B N 1
ATOM 1491 C CA . ASP B 1 22 ? -3.857 8.617 14.375 1 93.19 22 ASP B CA 1
ATOM 1492 C C . ASP B 1 22 ? -4.051 9.086 15.812 1 93.19 22 ASP B C 1
ATOM 1494 O O . ASP B 1 22 ? -4.855 9.984 16.078 1 93.19 22 ASP B O 1
ATOM 1498 N N . SER B 1 23 ? -3.357 8.469 16.656 1 94.06 23 SER B N 1
ATOM 1499 C CA . SER B 1 23 ? -3.42 8.875 18.062 1 94.06 23 SER B CA 1
ATOM 1500 C C . SER B 1 23 ? -2.947 10.312 18.234 1 94.06 23 SER B C 1
ATOM 1502 O O . SER B 1 23 ? -3.588 11.102 18.938 1 94.06 23 SER B O 1
ATOM 1504 N N . ALA B 1 24 ? -1.834 10.641 17.625 1 93.94 24 ALA B N 1
ATOM 1505 C CA . ALA B 1 24 ? -1.285 11.992 17.703 1 93.94 24 ALA B CA 1
ATOM 1506 C C . ALA B 1 24 ? -2.25 13.016 17.125 1 93.94 24 ALA B C 1
ATOM 1508 O O . ALA B 1 24 ? -2.414 14.109 17.672 1 93.94 24 ALA B O 1
ATOM 1509 N N . LEU B 1 25 ? -2.814 12.672 16.031 1 95 25 LEU B N 1
ATOM 1510 C CA . LEU B 1 25 ? -3.764 13.562 15.375 1 95 25 LEU B CA 1
ATOM 1511 C C . LEU B 1 25 ? -4.965 13.844 16.266 1 95 25 LEU B C 1
ATOM 1513 O O . LEU B 1 25 ? -5.363 15 16.438 1 95 25 LEU B O 1
ATOM 1517 N N . HIS B 1 26 ? -5.492 12.812 16.828 1 93.44 26 HIS B N 1
ATOM 1518 C CA . HIS B 1 26 ? -6.641 12.984 17.719 1 93.44 26 HIS B CA 1
ATOM 1519 C C . HIS B 1 26 ? -6.281 13.82 18.938 1 93.44 26 HIS B C 1
ATOM 1521 O O . HIS B 1 26 ? -7.062 14.68 19.359 1 93.44 26 HIS B O 1
ATOM 1527 N N . GLN B 1 27 ? -5.176 13.531 19.469 1 92.31 27 GLN B N 1
ATOM 1528 C CA . GLN B 1 27 ? -4.715 14.312 20.609 1 92.31 27 GLN B CA 1
ATOM 1529 C C . GLN B 1 27 ? -4.586 15.789 20.25 1 92.31 27 GLN B C 1
ATOM 1531 O O . GLN B 1 27 ? -4.98 16.656 21.016 1 92.31 27 GLN B O 1
ATOM 1536 N N . CYS B 1 28 ? -4.016 16.047 19.109 1 92.38 28 CYS B N 1
ATOM 1537 C CA . CYS B 1 28 ? -3.82 17.406 18.641 1 92.38 28 CYS B CA 1
ATOM 1538 C C . CYS B 1 28 ? -5.156 18.125 18.469 1 92.38 28 CYS B C 1
ATOM 1540 O O . CYS B 1 28 ? -5.305 19.281 18.875 1 92.38 28 CYS B O 1
ATOM 1542 N N . LEU B 1 29 ? -6.105 17.438 17.953 1 90 29 LEU B N 1
ATOM 1543 C CA . LEU B 1 29 ? -7.391 18.047 17.641 1 90 29 LEU B CA 1
ATOM 1544 C C . LEU B 1 29 ? -8.234 18.219 18.906 1 90 29 LEU B C 1
ATOM 1546 O O . LEU B 1 29 ? -9.094 19.094 18.969 1 90 29 LEU B O 1
ATOM 1550 N N . ASP B 1 30 ? -8.031 17.406 19.922 1 86.5 30 ASP B N 1
ATOM 1551 C CA . ASP B 1 30 ? -8.805 17.438 21.156 1 86.5 30 ASP B CA 1
ATOM 1552 C C . ASP B 1 30 ? -8.305 18.547 22.078 1 86.5 30 ASP B C 1
ATOM 1554 O O . ASP B 1 30 ? -9.055 19.047 22.922 1 86.5 30 ASP B O 1
ATOM 1558 N N . THR B 1 31 ? -7 18.719 22.266 1 75.5 31 THR B N 1
ATOM 1559 C CA . THR B 1 31 ? -6.398 19.609 23.25 1 75.5 31 THR B CA 1
ATOM 1560 C C . THR B 1 31 ? -6.609 21.062 22.844 1 75.5 31 THR B C 1
ATOM 1562 O O . THR B 1 31 ? -6.293 21.984 23.625 1 75.5 31 THR B O 1
ATOM 1565 N N . GLY B 1 32 ? -7.418 21.531 21.891 1 60.06 32 GLY B N 1
ATOM 1566 C CA . GLY B 1 32 ? -7.801 22.922 21.688 1 60.06 32 GLY B CA 1
ATOM 1567 C C . GLY B 1 32 ? -7.848 23.328 20.234 1 60.06 32 GLY B C 1
ATOM 1568 O O . GLY B 1 32 ? -7.707 22.484 19.344 1 60.06 32 GLY B O 1
ATOM 1569 N N . PRO B 1 33 ? -8.094 24.828 20.25 1 55.59 33 PRO B N 1
ATOM 1570 C CA . PRO B 1 33 ? -8.391 25.297 18.891 1 55.59 33 PRO B CA 1
ATOM 1571 C C . PRO B 1 33 ? -7.316 24.891 17.891 1 55.59 33 PRO B C 1
ATOM 1573 O O . PRO B 1 33 ? -6.141 25.219 18.062 1 55.59 33 PRO B O 1
ATOM 1576 N N . ALA B 1 34 ? -7.344 23.688 17.453 1 60.41 34 ALA B N 1
ATOM 1577 C CA . ALA B 1 34 ? -6.43 23.297 16.391 1 60.41 34 ALA B CA 1
ATOM 1578 C C . ALA B 1 34 ? -6.27 24.406 15.359 1 60.41 34 ALA B C 1
ATOM 1580 O O . ALA B 1 34 ? -6.664 24.25 14.203 1 60.41 34 ALA B O 1
ATOM 1581 N N . GLU B 1 35 ? -6.16 25.688 16.047 1 68 35 GLU B N 1
ATOM 1582 C CA . GLU B 1 35 ? -5.949 26.781 15.117 1 68 35 GLU B CA 1
ATOM 1583 C C . GLU B 1 35 ? -4.629 26.641 14.367 1 68 35 GLU B C 1
ATOM 1585 O O . GLU B 1 35 ? -3.621 26.219 14.953 1 68 35 GLU B O 1
ATOM 1590 N N . GLU B 1 36 ? -4.742 26.719 13.141 1 86.88 36 GLU B N 1
ATOM 1591 C CA . GLU B 1 36 ? -3.66 26.688 12.164 1 86.88 36 GLU B CA 1
ATOM 1592 C C . GLU B 1 36 ? -2.941 25.344 12.164 1 86.88 36 GLU B C 1
ATOM 1594 O O . GLU B 1 36 ? -1.74 25.281 12.438 1 86.88 36 GLU B O 1
ATOM 1599 N N . THR B 1 37 ? -3.643 24.328 12.188 1 94.94 37 THR B N 1
ATOM 1600 C CA . THR B 1 37 ? -3.053 23 12.055 1 94.94 37 THR B CA 1
ATOM 1601 C C . THR B 1 37 ? -3.17 22.5 10.617 1 94.94 37 THR B C 1
ATOM 1603 O O . THR B 1 37 ? -4.23 22.609 10 1 94.94 37 THR B O 1
ATOM 1606 N N . CYS B 1 38 ? -2.059 22.031 10.102 1 96.88 38 CYS B N 1
ATOM 1607 C CA . CYS B 1 38 ? -2.061 21.469 8.758 1 96.88 38 CYS B CA 1
ATOM 1608 C C . CYS B 1 38 ? -1.643 20 8.789 1 96.88 38 CYS B C 1
ATOM 1610 O O . CYS B 1 38 ? -0.983 19.562 9.734 1 96.88 38 CYS B O 1
ATOM 1612 N N . VAL B 1 39 ? -2.119 19.328 7.844 1 97.44 39 VAL B N 1
ATOM 1613 C CA . VAL B 1 39 ? -1.624 17.984 7.566 1 97.44 39 VAL B CA 1
ATOM 1614 C C . VAL B 1 39 ? -1.133 17.891 6.121 1 97.44 39 VAL B C 1
ATOM 1616 O O . VAL B 1 39 ? -1.687 18.547 5.234 1 97.44 39 VAL B O 1
ATOM 1619 N N . MET B 1 40 ? -0.087 17.141 5.906 1 98.38 40 MET B N 1
ATOM 1620 C CA . MET B 1 40 ? 0.36 16.812 4.551 1 98.38 40 MET B CA 1
ATOM 1621 C C . MET B 1 40 ? 0.489 15.305 4.367 1 98.38 40 MET B C 1
ATOM 1623 O O . MET B 1 40 ? 0.904 14.594 5.285 1 98.38 40 MET B O 1
ATOM 1627 N N . ILE B 1 41 ? 0.101 14.859 3.27 1 98.5 41 ILE B N 1
ATOM 1628 C CA . ILE B 1 41 ? 0.281 13.469 2.861 1 98.5 41 ILE B CA 1
ATOM 1629 C C . ILE B 1 41 ? 1.19 13.406 1.636 1 98.5 41 ILE B C 1
ATOM 1631 O O . ILE B 1 41 ? 1.109 14.258 0.749 1 98.5 41 ILE B O 1
ATOM 1635 N N . ALA B 1 42 ? 2.051 12.469 1.641 1 98.81 42 ALA B N 1
ATOM 1636 C CA . ALA B 1 42 ? 3.035 12.32 0.572 1 98.81 42 ALA B CA 1
ATOM 1637 C C . ALA B 1 42 ? 3.072 10.883 0.062 1 98.81 42 ALA B C 1
ATOM 1639 O O . ALA B 1 42 ? 2.775 9.945 0.806 1 98.81 42 ALA B O 1
ATOM 1640 N N . ASP B 1 43 ? 3.395 10.695 -1.093 1 98.56 43 ASP B N 1
ATOM 1641 C CA . ASP B 1 43 ? 3.549 9.406 -1.749 1 98.56 43 ASP B CA 1
ATOM 1642 C C . ASP B 1 43 ? 4.773 9.391 -2.66 1 98.56 43 ASP B C 1
ATOM 1644 O O . ASP B 1 43 ? 5.016 10.352 -3.395 1 98.56 43 ASP B O 1
ATOM 1648 N N . ILE B 1 44 ? 5.555 8.352 -2.598 1 98.31 44 ILE B N 1
ATOM 1649 C CA . ILE B 1 44 ? 6.691 8.219 -3.5 1 98.31 44 ILE B CA 1
ATOM 1650 C C . ILE B 1 44 ? 6.199 7.898 -4.91 1 98.31 44 ILE B C 1
ATOM 1652 O O . ILE B 1 44 ? 5.496 6.91 -5.121 1 98.31 44 ILE B O 1
ATOM 1656 N N . ASP B 1 45 ? 6.633 8.727 -5.863 1 98 45 ASP B N 1
ATOM 1657 C CA . ASP B 1 45 ? 6.145 8.602 -7.234 1 98 45 ASP B CA 1
ATOM 1658 C C . ASP B 1 45 ? 6.699 7.344 -7.898 1 98 45 ASP B C 1
ATOM 1660 O O . ASP B 1 45 ? 7.906 7.094 -7.855 1 98 45 ASP B O 1
ATOM 1664 N N . PHE B 1 46 ? 5.738 6.559 -8.477 1 95.44 46 PHE B N 1
ATOM 1665 C CA . PHE B 1 46 ? 6.086 5.398 -9.289 1 95.44 46 PHE B CA 1
ATOM 1666 C C . PHE B 1 46 ? 6.902 4.398 -8.477 1 95.44 46 PHE B C 1
ATOM 1668 O O . PHE B 1 46 ? 7.863 3.816 -8.992 1 95.44 46 PHE B O 1
ATOM 1675 N N . PHE B 1 47 ? 6.562 4.191 -7.273 1 94.81 47 PHE B N 1
ATOM 1676 C CA . PHE B 1 47 ? 7.363 3.369 -6.375 1 94.81 47 PHE B CA 1
ATOM 1677 C C . PHE B 1 47 ? 7.371 1.915 -6.832 1 94.81 47 PHE B C 1
ATOM 1679 O O . PHE B 1 47 ? 8.375 1.218 -6.688 1 94.81 47 PHE B O 1
ATOM 1686 N N . LYS B 1 48 ? 6.246 1.472 -7.281 1 88.88 48 LYS B N 1
ATOM 1687 C CA . LYS B 1 48 ? 6.223 0.115 -7.82 1 88.88 48 LYS B CA 1
ATOM 1688 C C . LYS B 1 48 ? 7.25 -0.051 -8.938 1 88.88 48 LYS B C 1
ATOM 1690 O O . LYS B 1 48 ? 7.941 -1.07 -9.008 1 88.88 48 LYS B O 1
ATOM 1695 N N . LYS B 1 49 ? 7.312 0.901 -9.789 1 90.81 49 LYS B N 1
ATOM 1696 C CA . LYS B 1 49 ? 8.289 0.851 -10.875 1 90.81 49 LYS B CA 1
ATOM 1697 C C . LYS B 1 49 ? 9.719 0.822 -10.328 1 90.81 49 LYS B C 1
ATOM 1699 O O . LYS B 1 49 ? 10.594 0.169 -10.898 1 90.81 49 LYS B O 1
ATOM 1704 N N . VAL B 1 50 ? 9.977 1.561 -9.281 1 91.88 50 VAL B N 1
ATOM 1705 C CA . VAL B 1 50 ? 11.281 1.538 -8.625 1 91.88 50 VAL B CA 1
ATOM 1706 C C . VAL B 1 50 ? 11.594 0.121 -8.156 1 91.88 50 VAL B C 1
ATOM 1708 O O . VAL B 1 50 ? 12.688 -0.397 -8.414 1 91.88 50 VAL B O 1
ATOM 1711 N N . ASN B 1 51 ? 10.664 -0.504 -7.516 1 87.94 51 ASN B N 1
ATOM 1712 C CA . ASN B 1 51 ? 10.852 -1.872 -7.039 1 87.94 51 ASN B CA 1
ATOM 1713 C C . ASN B 1 51 ? 11.07 -2.842 -8.195 1 87.94 51 ASN B C 1
ATOM 1715 O O . ASN B 1 51 ? 11.938 -3.721 -8.117 1 87.94 51 ASN B O 1
ATOM 1719 N N . ASP B 1 52 ? 10.281 -2.633 -9.203 1 84.56 52 ASP B N 1
ATOM 1720 C CA . ASP B 1 52 ? 10.367 -3.516 -10.367 1 84.56 52 ASP B CA 1
ATOM 1721 C C . ASP B 1 52 ? 11.727 -3.402 -11.047 1 84.56 52 ASP B C 1
ATOM 1723 O O . ASP B 1 52 ? 12.266 -4.395 -11.531 1 84.56 52 ASP B O 1
ATOM 1727 N N . SER B 1 53 ? 12.25 -2.246 -11.07 1 87.06 53 SER B N 1
ATOM 1728 C CA . SER B 1 53 ? 13.484 -1.973 -11.805 1 87.06 53 SER B CA 1
ATOM 1729 C C . SER B 1 53 ? 14.711 -2.375 -10.992 1 87.06 53 SER B C 1
ATOM 1731 O O . SER B 1 53 ? 15.688 -2.873 -11.547 1 87.06 53 SER B O 1
ATOM 1733 N N . TYR B 1 54 ? 14.562 -2.178 -9.641 1 86.81 54 TYR B N 1
ATOM 1734 C CA . TYR B 1 54 ? 15.797 -2.283 -8.875 1 86.81 54 TYR B CA 1
ATOM 1735 C C . TYR B 1 54 ? 15.656 -3.289 -7.742 1 86.81 54 TYR B C 1
ATOM 1737 O O . TYR B 1 54 ? 16.625 -3.6 -7.051 1 86.81 54 TYR B O 1
ATOM 1745 N N . GLY B 1 55 ? 14.445 -3.77 -7.543 1 84.06 55 GLY B N 1
ATOM 1746 C CA . GLY B 1 55 ? 14.195 -4.746 -6.496 1 84.06 55 GLY B CA 1
ATOM 1747 C C . GLY B 1 55 ? 13.641 -4.133 -5.227 1 84.06 55 GLY B C 1
ATOM 1748 O O . GLY B 1 55 ? 13.836 -2.943 -4.969 1 84.06 55 GLY B O 1
ATOM 1749 N N . HIS B 1 56 ? 13.078 -4.926 -4.332 1 84.19 56 HIS B N 1
ATOM 1750 C CA . HIS B 1 56 ? 12.398 -4.465 -3.125 1 84.19 56 HIS B CA 1
ATOM 1751 C C . HIS B 1 56 ? 13.406 -3.939 -2.102 1 84.19 56 HIS B C 1
ATOM 1753 O O . HIS B 1 56 ? 13.094 -3.031 -1.329 1 84.19 56 HIS B O 1
ATOM 1759 N N . LEU B 1 57 ? 14.523 -4.551 -2.057 1 83.94 57 LEU B N 1
ATOM 1760 C CA . LEU B 1 57 ? 15.539 -4.074 -1.12 1 83.94 57 LEU B CA 1
ATOM 1761 C C . LEU B 1 57 ? 15.945 -2.643 -1.447 1 83.94 57 LEU B C 1
ATOM 1763 O O . LEU B 1 57 ? 16.156 -1.828 -0.544 1 83.94 57 LEU B O 1
ATOM 1767 N N . PHE B 1 58 ? 16.109 -2.381 -2.754 1 89.62 58 PHE B N 1
ATOM 1768 C CA . PHE B 1 58 ? 16.375 -1.009 -3.164 1 89.62 58 PHE B CA 1
ATOM 1769 C C . PHE B 1 58 ? 15.203 -0.1 -2.822 1 89.62 58 PHE B C 1
ATOM 1771 O O . PHE B 1 58 ? 15.398 1.034 -2.381 1 89.62 58 PHE B O 1
ATOM 1778 N N . GLY B 1 59 ? 14 -0.579 -3.029 1 93.06 59 GLY B N 1
ATOM 1779 C CA . GLY B 1 59 ? 12.812 0.16 -2.621 1 93.06 59 GLY B CA 1
ATOM 1780 C C . GLY B 1 59 ? 12.812 0.517 -1.146 1 93.06 59 GLY B C 1
ATOM 1781 O O . GLY B 1 59 ? 12.461 1.639 -0.775 1 93.06 59 GLY B O 1
ATOM 1782 N N . ASP B 1 60 ? 13.266 -0.361 -0.324 1 92.06 60 ASP B N 1
ATOM 1783 C CA . ASP B 1 60 ? 13.375 -0.115 1.11 1 92.06 60 ASP B CA 1
ATOM 1784 C C . ASP B 1 60 ? 14.336 1.036 1.4 1 92.06 60 ASP B C 1
ATOM 1786 O O . ASP B 1 60 ? 14.086 1.854 2.287 1 92.06 60 ASP B O 1
ATOM 1790 N N . LYS B 1 61 ? 15.391 1.022 0.684 1 94.25 61 LYS B N 1
ATOM 1791 C CA . LYS B 1 61 ? 16.359 2.102 0.857 1 94.25 61 LYS B CA 1
ATOM 1792 C C . LYS B 1 61 ? 15.75 3.449 0.478 1 94.25 61 LYS B C 1
ATOM 1794 O O . LYS B 1 61 ? 16.047 4.469 1.111 1 94.25 61 LYS B O 1
ATOM 1799 N N . VAL B 1 62 ? 14.977 3.416 -0.58 1 96.31 62 VAL B N 1
ATOM 1800 C CA . VAL B 1 62 ? 14.305 4.641 -1.006 1 96.31 62 VAL B CA 1
ATOM 1801 C C . VAL B 1 62 ? 13.359 5.121 0.095 1 96.31 62 VAL B C 1
ATOM 1803 O O . VAL B 1 62 ? 13.375 6.301 0.459 1 96.31 62 VAL B O 1
ATOM 1806 N N . ILE B 1 63 ? 12.586 4.23 0.641 1 97.5 63 ILE B N 1
ATOM 1807 C CA . ILE B 1 63 ? 11.656 4.547 1.718 1 97.5 63 ILE B CA 1
ATOM 1808 C C . ILE B 1 63 ? 12.414 5.133 2.904 1 97.5 63 ILE B C 1
ATOM 1810 O O . ILE B 1 63 ? 12.008 6.148 3.469 1 97.5 63 ILE B O 1
ATOM 1814 N N . GLN B 1 64 ? 13.477 4.527 3.254 1 97.5 64 GLN B N 1
ATOM 1815 C CA . GLN B 1 64 ? 14.273 4.973 4.391 1 97.5 64 GLN B CA 1
ATOM 1816 C C . GLN B 1 64 ? 14.852 6.363 4.145 1 97.5 64 GLN B C 1
ATOM 1818 O O . GLN B 1 64 ? 14.906 7.191 5.055 1 97.5 64 GLN B O 1
ATOM 1823 N N . ALA B 1 65 ? 15.328 6.57 2.945 1 97.12 65 ALA B N 1
ATOM 1824 C CA . ALA B 1 65 ? 15.883 7.879 2.605 1 97.12 65 ALA B CA 1
ATOM 1825 C C . ALA B 1 65 ? 14.82 8.969 2.709 1 97.12 65 ALA B C 1
ATOM 1827 O O . ALA B 1 65 ? 15.086 10.047 3.246 1 97.12 65 ALA B O 1
ATOM 1828 N N . VAL B 1 66 ? 13.664 8.727 2.207 1 98.12 66 VAL B N 1
ATOM 1829 C CA . VAL B 1 66 ? 12.562 9.688 2.287 1 98.12 66 VAL B CA 1
ATOM 1830 C C . VAL B 1 66 ? 12.203 9.93 3.75 1 98.12 66 VAL B C 1
ATOM 1832 O O . VAL B 1 66 ? 12 11.078 4.16 1 98.12 66 VAL B O 1
ATOM 1835 N N . ALA B 1 67 ? 12.125 8.867 4.508 1 98.38 67 ALA B N 1
ATOM 1836 C CA . ALA B 1 67 ? 11.789 8.969 5.926 1 98.38 67 ALA B CA 1
ATOM 1837 C C . ALA B 1 67 ? 12.797 9.836 6.672 1 98.38 67 ALA B C 1
ATOM 1839 O O . ALA B 1 67 ? 12.422 10.609 7.562 1 98.38 67 ALA B O 1
ATOM 1840 N N . ARG B 1 68 ? 14.023 9.664 6.32 1 97.81 68 ARG B N 1
ATOM 1841 C CA . ARG B 1 68 ? 15.062 10.461 6.965 1 97.81 68 ARG B CA 1
ATOM 1842 C C . ARG B 1 68 ? 14.844 11.945 6.707 1 97.81 68 ARG B C 1
ATOM 1844 O O . ARG B 1 68 ? 15.039 12.773 7.605 1 97.81 68 ARG B O 1
ATOM 1851 N N . ILE B 1 69 ? 14.492 12.273 5.527 1 98.19 69 ILE B N 1
ATOM 1852 C CA . ILE B 1 69 ? 14.219 13.664 5.184 1 98.19 69 ILE B CA 1
ATOM 1853 C C . ILE B 1 69 ? 13.047 14.18 6.02 1 98.19 69 ILE B C 1
ATOM 1855 O O . ILE B 1 69 ? 13.117 15.266 6.602 1 98.19 69 ILE B O 1
ATOM 1859 N N . LEU B 1 70 ? 12.008 13.43 6.094 1 98.44 70 LEU B N 1
ATOM 1860 C CA . LEU B 1 70 ? 10.836 13.828 6.867 1 98.44 70 LEU B CA 1
ATOM 1861 C C . LEU B 1 70 ? 11.188 14 8.344 1 98.44 70 LEU B C 1
ATOM 1863 O O . LEU B 1 70 ? 10.711 14.93 8.992 1 98.44 70 LEU B O 1
ATOM 1867 N N . LYS B 1 71 ? 11.953 13.094 8.805 1 97.5 71 LYS B N 1
ATOM 1868 C CA . LYS B 1 71 ? 12.383 13.164 10.203 1 97.5 71 LYS B CA 1
ATOM 1869 C C . LYS B 1 71 ? 13.172 14.438 10.469 1 97.5 71 LYS B C 1
ATOM 1871 O O . LYS B 1 71 ? 12.969 15.102 11.492 1 97.5 71 LYS B O 1
ATOM 1876 N N . THR B 1 72 ? 14.078 14.711 9.578 1 97.44 72 THR B N 1
ATOM 1877 C CA . THR B 1 72 ? 14.922 15.898 9.711 1 97.44 72 THR B CA 1
ATOM 1878 C C . THR B 1 72 ? 14.086 17.172 9.68 1 97.44 72 THR B C 1
ATOM 1880 O O . THR B 1 72 ? 14.273 18.062 10.5 1 97.44 72 THR B O 1
ATOM 1883 N N . VAL B 1 73 ? 13.18 17.203 8.781 1 96.25 73 VAL B N 1
ATOM 1884 C CA . VAL B 1 73 ? 12.336 18.391 8.617 1 96.25 73 VAL B CA 1
ATOM 1885 C C . VAL B 1 73 ? 11.398 18.531 9.812 1 96.25 73 VAL B C 1
ATOM 1887 O O . VAL B 1 73 ? 11.125 19.656 10.266 1 96.25 73 VAL B O 1
ATOM 1890 N N . SER B 1 74 ? 10.875 17.469 10.297 1 95.06 74 SER B N 1
ATOM 1891 C CA . SER B 1 74 ? 9.898 17.484 11.383 1 95.06 74 SER B CA 1
ATOM 1892 C C . SER B 1 74 ? 10.555 17.891 12.695 1 95.06 74 SER B C 1
ATOM 1894 O O . SER B 1 74 ? 9.977 18.656 13.469 1 95.06 74 SER B O 1
ATOM 1896 N N . GLY B 1 75 ? 11.766 17.281 12.93 1 94.12 75 GLY B N 1
ATOM 1897 C CA . GLY B 1 75 ? 12.352 17.5 14.242 1 94.12 75 GLY B CA 1
ATOM 1898 C C . GLY B 1 75 ? 11.398 17.172 15.375 1 94.12 75 GLY B C 1
ATOM 1899 O O . GLY B 1 75 ? 10.789 16.109 15.391 1 94.12 75 GLY B O 1
ATOM 1900 N N . ASN B 1 76 ? 11.32 18.109 16.375 1 92.12 76 ASN B N 1
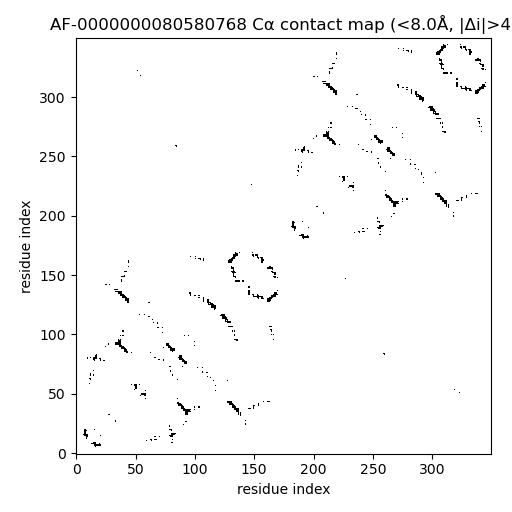ATOM 1901 C CA . ASN B 1 76 ? 10.43 17.891 17.516 1 92.12 76 ASN B CA 1
ATOM 1902 C C . ASN B 1 76 ? 9.141 18.688 17.375 1 92.12 76 ASN B C 1
ATOM 1904 O O . ASN B 1 76 ? 8.25 18.609 18.234 1 92.12 76 ASN B O 1
ATOM 1908 N N . LEU B 1 77 ? 9 19.328 16.344 1 93.62 77 LEU B N 1
ATOM 1909 C CA . LEU B 1 77 ? 7.891 20.266 16.172 1 93.62 77 LEU B CA 1
ATOM 1910 C C . LEU B 1 77 ? 6.699 19.578 15.523 1 93.62 77 LEU B C 1
ATOM 1912 O O . LEU B 1 77 ? 5.547 19.938 15.781 1 93.62 77 LEU B O 1
ATOM 1916 N N . TYR B 1 78 ? 7.047 18.656 14.641 1 96.12 78 TYR B N 1
ATOM 1917 C CA . TYR B 1 78 ? 5.992 18.016 13.867 1 96.12 78 TYR B CA 1
ATOM 1918 C C . TYR B 1 78 ? 6.016 16.5 14.062 1 96.12 78 TYR B C 1
ATOM 1920 O O . TYR B 1 78 ? 6.984 15.953 14.586 1 96.12 78 TYR B O 1
ATOM 1928 N N . THR B 1 79 ? 4.914 15.953 13.75 1 96.56 79 THR B N 1
ATOM 1929 C CA . THR B 1 79 ? 4.797 14.5 13.805 1 96.56 79 THR B CA 1
ATOM 1930 C C . THR B 1 79 ? 4.816 13.906 12.398 1 96.56 79 THR B C 1
ATOM 1932 O O . THR B 1 79 ? 3.971 14.234 11.562 1 96.56 79 THR B O 1
ATOM 1935 N N . ALA B 1 80 ? 5.766 13.086 12.117 1 98.12 80 ALA B N 1
ATOM 1936 C CA . ALA B 1 80 ? 5.871 12.383 10.844 1 98.12 80 ALA B CA 1
ATOM 1937 C C . ALA B 1 80 ? 5.613 10.891 11.023 1 98.12 80 ALA B C 1
ATOM 1939 O O . ALA B 1 80 ? 6.023 10.297 12.016 1 98.12 80 ALA B O 1
ATOM 1940 N N . ALA B 1 81 ? 4.949 10.305 10.055 1 98.25 81 ALA B N 1
ATOM 1941 C CA . ALA B 1 81 ? 4.633 8.875 10.117 1 98.25 81 ALA B CA 1
ATOM 1942 C C . ALA B 1 81 ? 4.656 8.242 8.734 1 98.25 81 ALA B C 1
ATOM 1944 O O . ALA B 1 81 ? 4.449 8.93 7.727 1 98.25 81 ALA B O 1
ATOM 1945 N N . ARG B 1 82 ? 5.031 6.988 8.656 1 97.38 82 ARG B N 1
ATOM 1946 C CA . ARG B 1 82 ? 4.742 6.18 7.477 1 97.38 82 ARG B CA 1
ATOM 1947 C C . ARG B 1 82 ? 3.309 5.656 7.508 1 97.38 82 ARG B C 1
ATOM 1949 O O . ARG B 1 82 ? 2.941 4.891 8.406 1 97.38 82 ARG B O 1
ATOM 1956 N N . TYR B 1 83 ? 2.496 6.047 6.59 1 94.31 83 TYR B N 1
ATOM 1957 C CA . TYR B 1 83 ? 1.048 5.875 6.602 1 94.31 83 TYR B CA 1
ATOM 1958 C C . TYR B 1 83 ? 0.635 4.668 5.77 1 94.31 83 TYR B C 1
ATOM 1960 O O . TYR B 1 83 ? -0.439 4.102 5.98 1 94.31 83 TYR B O 1
ATOM 1968 N N . GLY B 1 84 ? 1.389 4.277 4.844 1 90.12 84 GLY B N 1
ATOM 1969 C CA . GLY B 1 84 ? 1.274 3.129 3.961 1 90.12 84 GLY B CA 1
ATOM 1970 C C . GLY B 1 84 ? 2.617 2.607 3.484 1 90.12 84 GLY B C 1
ATOM 1971 O O . GLY B 1 84 ? 3.656 2.941 4.059 1 90.12 84 GLY B O 1
ATOM 1972 N N . GLY B 1 85 ? 2.6 1.713 2.592 1 90.69 85 GLY B N 1
ATOM 1973 C CA . GLY B 1 85 ? 3.861 1.195 2.088 1 90.69 85 GLY B CA 1
ATOM 1974 C C . GLY B 1 85 ? 4.805 2.285 1.615 1 90.69 85 GLY B C 1
ATOM 1975 O O . GLY B 1 85 ? 5.953 2.355 2.061 1 90.69 85 GLY B O 1
ATOM 1976 N N . GLU B 1 86 ? 4.332 3.115 0.779 1 96.31 86 GLU B N 1
ATOM 1977 C CA . GLU B 1 86 ? 5.145 4.188 0.213 1 96.31 86 GLU B CA 1
ATOM 1978 C C . GLU B 1 86 ? 4.562 5.559 0.557 1 96.31 86 GLU B C 1
ATOM 1980 O O . GLU B 1 86 ? 4.914 6.562 -0.068 1 96.31 86 GLU B O 1
ATOM 1985 N N . GLU B 1 87 ? 3.645 5.59 1.514 1 97.38 87 GLU B N 1
ATOM 1986 C CA . GLU B 1 87 ? 2.953 6.828 1.866 1 97.38 87 GLU B CA 1
ATOM 1987 C C . GLU B 1 87 ? 3.4 7.34 3.232 1 97.38 87 GLU B C 1
ATOM 1989 O O . GLU B 1 87 ? 3.648 6.551 4.145 1 97.38 87 GLU B O 1
ATOM 1994 N N . PHE B 1 88 ? 3.467 8.664 3.34 1 98.69 88 PHE B N 1
ATOM 1995 C CA . PHE B 1 88 ? 3.855 9.344 4.566 1 98.69 88 PHE B CA 1
ATOM 1996 C C . PHE B 1 88 ? 2.863 10.453 4.902 1 98.69 88 PHE B C 1
ATOM 1998 O O . PHE B 1 88 ? 2.139 10.938 4.027 1 98.69 88 PHE B O 1
ATOM 2005 N N . VAL B 1 89 ? 2.82 10.781 6.145 1 98.56 89 VAL B N 1
ATOM 2006 C CA . VAL B 1 89 ? 1.961 11.867 6.598 1 98.56 89 VAL B CA 1
ATOM 2007 C C . VAL B 1 89 ? 2.703 12.711 7.633 1 98.56 89 VAL B C 1
ATOM 2009 O O . VAL B 1 89 ? 3.588 12.211 8.328 1 98.56 89 VAL B O 1
ATOM 2012 N N . LEU B 1 90 ? 2.426 13.969 7.688 1 98.38 90 LEU B N 1
ATOM 2013 C CA . LEU B 1 90 ? 2.973 14.898 8.664 1 98.38 90 LEU B CA 1
ATOM 2014 C C . LEU B 1 90 ? 1.868 15.742 9.289 1 98.38 90 LEU B C 1
ATOM 2016 O O . LEU B 1 90 ? 0.983 16.234 8.586 1 98.38 90 LEU B O 1
ATOM 2020 N N . LEU B 1 91 ? 1.884 15.844 10.555 1 97.31 91 LEU B N 1
ATOM 2021 C CA . LEU B 1 91 ? 1.023 16.734 11.32 1 97.31 91 LEU B CA 1
ATOM 2022 C C . LEU B 1 91 ? 1.779 17.984 11.742 1 97.31 91 LEU B C 1
ATOM 2024 O O . LEU B 1 91 ? 2.814 17.906 12.406 1 97.31 91 LEU B O 1
ATOM 2028 N N . LEU B 1 92 ? 1.293 19.125 11.328 1 96.81 92 LEU B N 1
ATOM 2029 C CA . LEU B 1 92 ? 1.924 20.406 11.594 1 96.81 92 LEU B CA 1
ATOM 2030 C C . LEU B 1 92 ? 1.014 21.297 12.43 1 96.81 92 LEU B C 1
ATOM 2032 O O . LEU B 1 92 ? 0.289 22.141 11.891 1 96.81 92 LEU B O 1
ATOM 2036 N N . PRO B 1 93 ? 1.091 21.156 13.719 1 94.44 93 PRO B N 1
ATOM 2037 C CA . PRO B 1 93 ? 0.316 22.078 14.555 1 94.44 93 PRO B CA 1
ATOM 2038 C C . PRO B 1 93 ? 0.854 23.5 14.516 1 94.44 93 PRO B C 1
ATOM 2040 O O . PRO B 1 93 ? 2.035 23.719 14.227 1 94.44 93 PRO B O 1
ATOM 2043 N N . HIS B 1 94 ? -0.042 24.391 14.719 1 92.38 94 HIS B N 1
ATOM 2044 C CA . HIS B 1 94 ? 0.321 25.797 14.812 1 92.38 94 HIS B CA 1
ATOM 2045 C C . HIS B 1 94 ? 1.08 26.266 13.57 1 92.38 94 HIS B C 1
ATOM 2047 O O . HIS B 1 94 ? 2.117 26.922 13.68 1 92.38 94 HIS B O 1
ATOM 2053 N N . THR B 1 95 ? 0.677 25.766 12.461 1 94.5 95 THR B N 1
ATOM 2054 C CA . THR B 1 95 ? 1.324 26.047 11.188 1 94.5 95 THR B CA 1
ATOM 2055 C C . THR B 1 95 ? 0.299 26.5 10.148 1 94.5 95 THR B C 1
ATOM 2057 O O . THR B 1 95 ? -0.692 25.812 9.906 1 94.5 95 THR B O 1
ATOM 2060 N N . SER B 1 96 ? 0.527 27.688 9.555 1 94.12 96 SER B N 1
ATOM 2061 C CA . SER B 1 96 ? -0.369 28.172 8.508 1 94.12 96 SER B CA 1
ATOM 2062 C C . SER B 1 96 ? -0.199 27.375 7.223 1 94.12 96 SER B C 1
ATOM 2064 O O . SER B 1 96 ? 0.818 26.703 7.031 1 94.12 96 SER B O 1
ATOM 2066 N N . MET B 1 97 ? -1.174 27.5 6.406 1 95.12 97 MET B N 1
ATOM 2067 C CA . MET B 1 97 ? -1.135 26.828 5.117 1 95.12 97 MET B CA 1
ATOM 2068 C C . MET B 1 97 ? 0.082 27.25 4.309 1 95.12 97 MET B C 1
ATOM 2070 O O . MET B 1 97 ? 0.688 26.438 3.605 1 95.12 97 MET B O 1
ATOM 2074 N N . ASP B 1 98 ? 0.358 28.516 4.379 1 96 98 ASP B N 1
ATOM 2075 C CA . ASP B 1 98 ? 1.5 29.047 3.631 1 96 98 ASP B CA 1
ATOM 2076 C C . ASP B 1 98 ? 2.803 28.406 4.109 1 96 98 ASP B C 1
ATOM 2078 O O . ASP B 1 98 ? 3.637 28 3.299 1 96 98 ASP B O 1
ATOM 2082 N N . ILE B 1 99 ? 2.959 28.375 5.414 1 96.75 99 ILE B N 1
ATOM 2083 C CA . ILE B 1 99 ? 4.164 27.781 5.988 1 96.75 99 ILE B CA 1
ATOM 2084 C C . ILE B 1 99 ? 4.203 26.281 5.676 1 96.75 99 ILE B C 1
ATOM 2086 O O . ILE B 1 99 ? 5.25 25.75 5.309 1 96.75 99 ILE B O 1
ATOM 2090 N N . ALA B 1 100 ? 3.092 25.656 5.773 1 97.75 100 ALA B N 1
ATOM 2091 C CA . ALA B 1 100 ? 3.002 24.234 5.469 1 97.75 100 ALA B CA 1
ATOM 2092 C C . ALA B 1 100 ? 3.408 23.953 4.023 1 97.75 100 ALA B C 1
ATOM 2094 O O . ALA B 1 100 ? 4.094 22.969 3.744 1 97.75 100 ALA B O 1
ATOM 2095 N N . HIS B 1 101 ? 2.938 24.797 3.164 1 98 101 HIS B N 1
ATOM 2096 C CA . HIS B 1 101 ? 3.287 24.656 1.756 1 98 101 HIS B CA 1
ATOM 2097 C C . HIS B 1 101 ? 4.793 24.75 1.549 1 98 101 HIS B C 1
ATOM 2099 O O . HIS B 1 101 ? 5.371 23.984 0.772 1 98 101 HIS B O 1
ATOM 2105 N N . GLU B 1 102 ? 5.379 25.672 2.191 1 98.44 102 GLU B N 1
ATOM 2106 C CA . GLU B 1 102 ? 6.828 25.844 2.09 1 98.44 102 GLU B CA 1
ATOM 2107 C C . GLU B 1 102 ? 7.566 24.609 2.598 1 98.44 102 GLU B C 1
ATOM 2109 O O . GLU B 1 102 ? 8.547 24.172 1.995 1 98.44 102 GLU B O 1
ATOM 2114 N N . ILE B 1 103 ? 7.133 24.141 3.691 1 98.5 103 ILE B N 1
ATOM 2115 C CA . ILE B 1 103 ? 7.727 22.938 4.266 1 98.5 103 ILE B CA 1
ATOM 2116 C C . ILE B 1 103 ? 7.574 21.766 3.293 1 98.5 103 ILE B C 1
ATOM 2118 O O . ILE B 1 103 ? 8.531 21.031 3.049 1 98.5 103 ILE B O 1
ATOM 2122 N N . ALA B 1 104 ? 6.418 21.641 2.695 1 98.81 104 ALA B N 1
ATOM 2123 C CA . ALA B 1 104 ? 6.152 20.562 1.738 1 98.81 104 ALA B CA 1
ATOM 2124 C C . ALA B 1 104 ? 7.059 20.688 0.518 1 98.81 104 ALA B C 1
ATOM 2126 O O . ALA B 1 104 ? 7.617 19.688 0.054 1 98.81 104 ALA B O 1
ATOM 2127 N N . GLU B 1 105 ? 7.156 21.844 0.038 1 98.81 105 GLU B N 1
ATOM 2128 C CA . GLU B 1 105 ? 8.023 22.078 -1.113 1 98.81 105 GLU B CA 1
ATOM 2129 C C . GLU B 1 105 ? 9.477 21.766 -0.781 1 98.81 105 GLU B C 1
ATOM 2131 O O . GLU B 1 105 ? 10.211 21.234 -1.619 1 98.81 105 GLU B O 1
ATOM 2136 N N . ASN B 1 106 ? 9.875 22.156 0.394 1 98.69 106 ASN B N 1
ATOM 2137 C CA . ASN B 1 106 ? 11.227 21.828 0.835 1 98.69 106 ASN B CA 1
ATOM 2138 C C . ASN B 1 106 ? 11.453 20.328 0.848 1 98.69 106 ASN B C 1
ATOM 2140 O O . ASN B 1 106 ? 12.477 19.844 0.362 1 98.69 106 ASN B O 1
ATOM 2144 N N . ILE B 1 107 ? 10.547 19.594 1.395 1 98.69 107 ILE B N 1
ATOM 2145 C CA . ILE B 1 107 ? 10.625 18.141 1.427 1 98.69 107 ILE B CA 1
ATOM 2146 C C . ILE B 1 107 ? 10.695 17.594 0.002 1 98.69 107 ILE B C 1
ATOM 2148 O O . ILE B 1 107 ? 11.555 16.766 -0.31 1 98.69 107 ILE B O 1
ATOM 2152 N N . ARG B 1 108 ? 9.789 18.047 -0.838 1 98.69 108 ARG B N 1
ATOM 2153 C CA . ARG B 1 108 ? 9.742 17.609 -2.229 1 98.69 108 ARG B CA 1
ATOM 2154 C C . ARG B 1 108 ? 11.086 17.797 -2.91 1 98.69 108 ARG B C 1
ATOM 2156 O O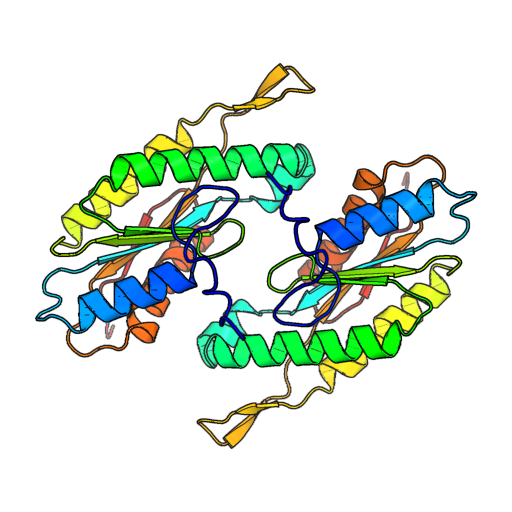 . ARG B 1 108 ? 11.586 16.891 -3.574 1 98.69 108 ARG B O 1
ATOM 2163 N N . ARG B 1 109 ? 11.664 18.922 -2.717 1 98.31 109 ARG B N 1
ATOM 2164 C CA . ARG B 1 109 ? 12.945 19.234 -3.342 1 98.31 109 ARG B CA 1
ATOM 2165 C C . ARG B 1 109 ? 14.055 18.359 -2.787 1 98.31 109 ARG B C 1
ATOM 2167 O O . ARG B 1 109 ? 14.93 17.906 -3.533 1 98.31 109 ARG B O 1
ATOM 2174 N N . GLN B 1 110 ? 14.07 18.188 -1.49 1 98.06 110 GLN B N 1
ATOM 2175 C CA . GLN B 1 110 ? 15.094 17.344 -0.888 1 98.06 110 GLN B CA 1
ATOM 2176 C C . GLN B 1 110 ? 14.992 15.898 -1.397 1 98.06 110 GLN B C 1
ATOM 2178 O O . GLN B 1 110 ? 16 15.25 -1.652 1 98.06 110 GLN B O 1
ATOM 2183 N N . VAL B 1 111 ? 13.781 15.43 -1.55 1 98.12 111 VAL B N 1
ATOM 2184 C CA . VAL B 1 111 ? 13.594 14.078 -2.064 1 98.12 111 VAL B CA 1
ATOM 2185 C C . VAL B 1 111 ? 14.086 13.992 -3.506 1 98.12 111 VAL B C 1
ATOM 2187 O O . VAL B 1 111 ? 14.766 13.039 -3.885 1 98.12 111 VAL B O 1
ATOM 2190 N N . ALA B 1 112 ? 13.75 14.977 -4.266 1 97.25 112 ALA B N 1
ATOM 2191 C CA . ALA B 1 112 ? 14.164 15 -5.664 1 97.25 112 ALA B CA 1
ATOM 2192 C C . ALA B 1 112 ? 15.688 15.039 -5.785 1 97.25 112 ALA B C 1
ATOM 2194 O O . ALA B 1 112 ? 16.25 14.688 -6.832 1 97.25 112 ALA B O 1
ATOM 2195 N N . ALA B 1 113 ? 16.359 15.406 -4.75 1 95.69 113 ALA B N 1
ATOM 2196 C CA . ALA B 1 113 ? 17.812 15.547 -4.766 1 95.69 113 ALA B CA 1
ATOM 2197 C C . ALA B 1 113 ? 18.484 14.266 -4.277 1 95.69 113 ALA B C 1
ATOM 2199 O O . ALA B 1 113 ? 19.703 14.141 -4.348 1 95.69 113 ALA B O 1
ATOM 2200 N N . ILE B 1 114 ? 17.688 13.312 -3.795 1 92.31 114 ILE B N 1
ATOM 2201 C CA . ILE B 1 114 ? 18.234 12.07 -3.277 1 92.31 114 ILE B CA 1
ATOM 2202 C C . ILE B 1 114 ? 19.016 11.352 -4.383 1 92.31 114 ILE B C 1
ATOM 2204 O O . ILE B 1 114 ? 18.562 11.297 -5.527 1 92.31 114 ILE B O 1
ATOM 2208 N N . THR B 1 115 ? 20.172 10.906 -4.055 1 90.19 115 THR B N 1
ATOM 2209 C CA . THR B 1 115 ? 20.953 9.984 -4.871 1 90.19 115 THR B CA 1
ATOM 2210 C C . THR B 1 115 ? 21.266 8.711 -4.098 1 90.19 115 THR B C 1
ATOM 2212 O O . THR B 1 115 ? 21.797 8.766 -2.988 1 90.19 115 THR B O 1
ATOM 2215 N N . ILE B 1 116 ? 20.797 7.621 -4.676 1 87.62 116 ILE B N 1
ATOM 2216 C CA . ILE B 1 116 ? 21.031 6.34 -4.016 1 87.62 116 ILE B CA 1
ATOM 2217 C C . ILE B 1 116 ? 21.891 5.445 -4.91 1 87.62 116 ILE B C 1
ATOM 2219 O O . ILE B 1 116 ? 21.625 5.316 -6.105 1 87.62 116 ILE B O 1
ATOM 2223 N N . LYS B 1 117 ? 22.906 4.93 -4.355 1 83.38 117 LYS B N 1
ATOM 2224 C CA . LYS B 1 117 ? 23.766 4.008 -5.09 1 83.38 117 LYS B CA 1
ATOM 2225 C C . LYS B 1 117 ? 23.141 2.615 -5.168 1 83.38 117 LYS B C 1
ATOM 2227 O O . LYS B 1 117 ? 22.734 2.062 -4.148 1 83.38 117 LYS B O 1
ATOM 2232 N N . ASN B 1 118 ? 23.094 2.102 -6.348 1 78.81 118 ASN B N 1
ATOM 2233 C CA . ASN B 1 118 ? 22.672 0.715 -6.527 1 78.81 118 ASN B CA 1
ATOM 2234 C C . ASN B 1 118 ? 23.828 -0.254 -6.254 1 78.81 118 ASN B C 1
ATOM 2236 O O . ASN B 1 118 ? 24.844 -0.219 -6.941 1 78.81 118 ASN B O 1
ATOM 2240 N N . ASN B 1 119 ? 23.578 -1.112 -5.379 1 76.94 119 ASN B N 1
ATOM 2241 C CA . ASN B 1 119 ? 24.688 -1.972 -4.953 1 76.94 119 ASN B CA 1
ATOM 2242 C C . ASN B 1 119 ? 25.062 -2.979 -6.035 1 76.94 119 ASN B C 1
ATOM 2244 O O . ASN B 1 119 ? 26.203 -3.432 -6.098 1 76.94 119 ASN B O 1
ATOM 2248 N N . VAL B 1 120 ? 24.141 -3.318 -6.832 1 72.56 120 VAL B N 1
ATOM 2249 C CA . VAL B 1 120 ? 24.406 -4.32 -7.859 1 72.56 120 VAL B CA 1
ATOM 2250 C C . VAL B 1 120 ? 25.125 -3.678 -9.039 1 72.56 120 VAL B C 1
ATOM 2252 O O . VAL B 1 120 ? 26.203 -4.141 -9.445 1 72.56 120 VAL B O 1
ATOM 2255 N N . THR B 1 121 ? 24.672 -2.529 -9.547 1 75.94 121 THR B N 1
ATOM 2256 C CA . THR B 1 121 ? 25.203 -1.922 -10.758 1 75.94 121 THR B CA 1
ATOM 2257 C C . THR B 1 121 ? 26.219 -0.837 -10.414 1 75.94 121 THR B C 1
ATOM 2259 O O . THR B 1 121 ? 26.984 -0.391 -11.281 1 75.94 121 THR B O 1
ATOM 2262 N N . GLN B 1 122 ? 26.141 -0.432 -9.141 1 80.06 122 GLN B N 1
ATOM 2263 C CA . GLN B 1 122 ? 27.016 0.623 -8.648 1 80.06 122 GLN B CA 1
ATOM 2264 C C . GLN B 1 122 ? 26.672 1.968 -9.281 1 80.06 122 GLN B C 1
ATOM 2266 O O . GLN B 1 122 ? 27.469 2.904 -9.242 1 80.06 122 GLN B O 1
ATOM 2271 N N . ARG B 1 123 ? 25.5 1.914 -9.883 1 81.5 123 ARG B N 1
ATOM 2272 C CA . ARG B 1 123 ? 25.031 3.158 -10.484 1 81.5 123 ARG B CA 1
ATOM 2273 C C . ARG B 1 123 ? 24.25 3.996 -9.484 1 81.5 123 ARG B C 1
ATOM 2275 O O . ARG B 1 123 ? 23.578 3.455 -8.609 1 81.5 123 ARG B O 1
ATOM 2282 N N . LEU B 1 124 ? 24.375 5.309 -9.664 1 82.75 124 LEU B N 1
ATOM 2283 C CA . LEU B 1 124 ? 23.594 6.246 -8.859 1 82.75 124 LEU B CA 1
ATOM 2284 C C . LEU B 1 124 ? 22.203 6.457 -9.461 1 82.75 124 LEU B C 1
ATOM 2286 O O . LEU B 1 124 ? 22.078 6.691 -10.664 1 82.75 124 LEU B O 1
ATOM 2290 N N . ILE B 1 125 ? 21.328 6.242 -8.594 1 83.62 125 ILE B N 1
ATOM 2291 C CA . ILE B 1 125 ? 19.938 6.484 -8.992 1 83.62 125 ILE B CA 1
ATOM 2292 C C . ILE B 1 125 ? 19.438 7.789 -8.375 1 83.62 125 ILE B C 1
ATOM 2294 O O . ILE B 1 125 ? 19.547 7.98 -7.156 1 83.62 125 ILE B O 1
ATOM 2298 N N . SER B 1 126 ? 18.969 8.805 -9.219 1 78.44 126 SER B N 1
ATOM 2299 C CA . SER B 1 126 ? 18.578 10.117 -8.727 1 78.44 126 SER B CA 1
ATOM 2300 C C . SER B 1 126 ? 17.219 10.531 -9.258 1 78.44 126 SER B C 1
ATOM 2302 O O . SER B 1 126 ? 16.812 11.688 -9.102 1 78.44 126 SER B O 1
ATOM 2304 N N . ASN B 1 127 ? 16.344 9.797 -9.57 1 88.75 127 ASN B N 1
ATOM 2305 C CA . ASN B 1 127 ? 15.078 10.203 -10.172 1 88.75 127 ASN B CA 1
ATOM 2306 C C . ASN B 1 127 ? 13.891 9.766 -9.312 1 88.75 127 ASN B C 1
ATOM 2308 O O . ASN B 1 127 ? 12.844 9.398 -9.844 1 88.75 127 ASN B O 1
ATOM 2312 N N . ILE B 1 128 ? 14.156 9.922 -8.008 1 95.38 128 ILE B N 1
ATOM 2313 C CA . ILE B 1 128 ? 13.055 9.656 -7.09 1 95.38 128 ILE B CA 1
ATOM 2314 C C . ILE B 1 128 ? 12.312 10.953 -6.789 1 95.38 128 ILE B C 1
ATOM 2316 O O . ILE B 1 128 ? 12.93 11.977 -6.512 1 95.38 128 ILE B O 1
ATOM 2320 N N . THR B 1 129 ? 11.047 10.938 -6.93 1 98.12 129 THR B N 1
ATOM 2321 C CA . THR B 1 129 ? 10.25 12.109 -6.59 1 98.12 129 THR B CA 1
ATOM 2322 C C . THR B 1 129 ? 9.086 11.719 -5.684 1 98.12 129 THR B C 1
ATOM 2324 O O . THR B 1 129 ? 8.805 10.531 -5.496 1 98.12 129 THR B O 1
ATOM 2327 N N . ILE B 1 130 ? 8.484 12.711 -5.117 1 98.75 130 ILE B N 1
ATOM 2328 C CA . ILE B 1 130 ? 7.316 12.516 -4.266 1 98.75 130 ILE B CA 1
ATOM 2329 C C . ILE B 1 130 ? 6.219 13.508 -4.648 1 98.75 130 ILE B C 1
ATOM 2331 O O . ILE B 1 130 ? 6.508 14.602 -5.129 1 98.75 130 ILE B O 1
ATOM 2335 N N . SER B 1 131 ? 5.031 13.148 -4.484 1 98.88 131 SER B N 1
ATOM 2336 C CA . SER B 1 131 ? 3.859 14.008 -4.594 1 98.88 131 SER B CA 1
ATOM 2337 C C . SER B 1 131 ? 3.203 14.227 -3.236 1 98.88 131 SER B C 1
ATOM 2339 O O . SER B 1 131 ? 3.182 13.32 -2.398 1 98.88 131 SER B O 1
ATOM 2341 N N . MET B 1 132 ? 2.686 15.438 -3.078 1 98.81 132 MET B N 1
ATOM 2342 C CA . MET B 1 132 ? 2.178 15.742 -1.744 1 98.81 132 MET B CA 1
ATOM 2343 C C . MET B 1 132 ? 0.852 16.5 -1.827 1 98.81 132 MET B C 1
ATOM 2345 O O . MET B 1 132 ? 0.591 17.203 -2.805 1 98.81 132 MET B O 1
ATOM 2349 N N . GLY B 1 133 ? 0.057 16.312 -0.863 1 98.81 133 GLY B N 1
ATOM 2350 C CA . GLY B 1 133 ? -1.146 17.078 -0.589 1 98.81 133 GLY B CA 1
ATOM 2351 C C . GLY B 1 133 ? -1.145 17.719 0.784 1 98.81 133 GLY B C 1
ATOM 2352 O O . GLY B 1 133 ? -0.758 17.094 1.771 1 98.81 133 GLY B O 1
ATOM 2353 N N . VAL B 1 134 ? -1.552 18.953 0.838 1 98.5 134 VAL B N 1
ATOM 2354 C CA . VAL B 1 134 ? -1.557 19.719 2.082 1 98.5 134 VAL B CA 1
ATOM 2355 C C . VAL B 1 134 ? -2.938 20.328 2.309 1 98.5 134 VAL B C 1
ATOM 2357 O O . VAL B 1 134 ? -3.578 20.797 1.365 1 98.5 134 VAL B O 1
ATOM 2360 N N . THR B 1 135 ? -3.393 20.266 3.533 1 97.31 135 THR B N 1
ATOM 2361 C CA . THR B 1 135 ? -4.633 20.953 3.877 1 97.31 135 THR B CA 1
ATOM 2362 C C . THR B 1 135 ? -4.578 21.5 5.301 1 97.31 135 THR B C 1
ATOM 2364 O O . THR B 1 135 ? -3.721 21.094 6.09 1 97.31 135 THR B O 1
ATOM 2367 N N . ALA B 1 136 ? -5.418 22.453 5.559 1 96.06 136 ALA B N 1
ATOM 2368 C CA . ALA B 1 136 ? -5.574 23.031 6.895 1 96.06 136 ALA B CA 1
ATOM 2369 C C . ALA B 1 136 ? -6.832 22.5 7.574 1 96.06 136 ALA B C 1
ATOM 2371 O O . ALA B 1 136 ? -7.852 22.266 6.918 1 96.06 136 ALA B O 1
ATOM 2372 N N . TYR B 1 137 ? -6.691 22.375 8.852 1 94.25 137 TYR B N 1
ATOM 2373 C CA . TYR B 1 137 ? -7.82 21.891 9.641 1 94.25 137 TYR B CA 1
ATOM 2374 C C . TYR B 1 137 ? -8.961 22.891 9.625 1 94.25 137 TYR B C 1
ATOM 2376 O O . TYR B 1 137 ? -8.734 24.109 9.75 1 94.25 137 TYR B O 1
ATOM 2384 N N . HIS B 1 138 ? -10.156 22.406 9.367 1 91.75 138 HIS B N 1
ATOM 2385 C CA . HIS B 1 138 ? -11.367 23.203 9.562 1 91.75 138 HIS B CA 1
ATOM 2386 C C . HIS B 1 138 ? -11.961 22.969 10.945 1 91.75 138 HIS B C 1
ATOM 2388 O O . HIS B 1 138 ? -12.258 21.828 11.32 1 91.75 138 HIS B O 1
ATOM 2394 N N . PRO B 1 139 ? -12.133 24.016 11.633 1 88.5 139 PRO B N 1
ATOM 2395 C CA . PRO B 1 139 ? -12.711 23.844 12.969 1 88.5 139 PRO B CA 1
ATOM 2396 C C . PRO B 1 139 ? -13.969 22.984 12.969 1 88.5 139 PRO B C 1
ATOM 2398 O O . PRO B 1 139 ? -14.906 23.266 12.211 1 88.5 139 PRO B O 1
ATOM 2401 N N . GLY B 1 140 ? -13.945 21.922 13.789 1 87.06 140 GLY B N 1
ATOM 2402 C CA . GLY B 1 140 ? -15.125 21.094 13.953 1 87.06 140 GLY B CA 1
ATOM 2403 C C . GLY B 1 140 ? -15.133 19.891 13.039 1 87.06 140 GLY B C 1
ATOM 2404 O O . GLY B 1 140 ? -15.969 18.984 13.195 1 87.06 140 GLY B O 1
ATOM 2405 N N . GLU B 1 141 ? -14.242 19.859 12.109 1 89.94 141 GLU B N 1
ATOM 2406 C CA . GLU B 1 141 ? -14.25 18.688 11.234 1 89.94 141 GLU B CA 1
ATOM 2407 C C . GLU B 1 141 ? -13.672 17.469 11.938 1 89.94 141 GLU B C 1
ATOM 2409 O O . GLU B 1 141 ? -12.977 17.594 12.945 1 89.94 141 GLU B O 1
ATOM 2414 N N . SER B 1 142 ? -14.039 16.328 11.398 1 89.19 142 SER B N 1
ATOM 2415 C CA . SER B 1 142 ? -13.492 15.102 11.945 1 89.19 142 SER B CA 1
ATOM 2416 C C . SER B 1 142 ? -12.07 14.852 11.445 1 89.19 142 SER B C 1
ATOM 2418 O O . SER B 1 142 ? -11.68 15.367 10.391 1 89.19 142 SER B O 1
ATOM 2420 N N . ALA B 1 143 ? -11.336 14.047 12.188 1 91.81 143 ALA B N 1
ATOM 2421 C CA . ALA B 1 143 ? -10.008 13.641 11.75 1 91.81 143 ALA B CA 1
ATOM 2422 C C . ALA B 1 143 ? -10.062 12.984 10.375 1 91.81 143 ALA B C 1
ATOM 2424 O O . ALA B 1 143 ? -9.203 13.242 9.523 1 91.81 143 ALA B O 1
ATOM 2425 N N . ASP B 1 144 ? -11.086 12.219 10.156 1 89.56 144 ASP B N 1
ATOM 2426 C CA . ASP B 1 144 ? -11.242 11.5 8.891 1 89.56 144 ASP B CA 1
ATOM 2427 C C . ASP B 1 144 ? -11.453 12.477 7.734 1 89.56 144 ASP B C 1
ATOM 2429 O O . ASP B 1 144 ? -10.875 12.297 6.66 1 89.56 144 ASP B O 1
ATOM 2433 N N . SER B 1 145 ? -12.305 13.406 7.977 1 90.88 145 SER B N 1
ATOM 2434 C CA . SER B 1 145 ? -12.539 14.406 6.938 1 90.88 145 SER B CA 1
ATOM 2435 C C . SER B 1 145 ? -11.273 15.211 6.645 1 90.88 145 SER B C 1
ATOM 2437 O O . SER B 1 145 ? -11 15.531 5.488 1 90.88 145 SER B O 1
ATOM 2439 N N . PHE B 1 146 ? -10.523 15.531 7.691 1 93.19 146 PHE B N 1
ATOM 2440 C CA . PHE B 1 146 ? -9.266 16.266 7.605 1 93.19 146 PHE B CA 1
ATOM 2441 C C . PHE B 1 146 ? -8.258 15.516 6.742 1 93.19 146 PHE B C 1
ATOM 2443 O O . PHE B 1 146 ? -7.742 16.062 5.766 1 93.19 146 PHE B O 1
ATOM 2450 N N . ILE B 1 147 ? -8.109 14.242 6.957 1 94.19 147 ILE B N 1
ATOM 2451 C CA . ILE B 1 147 ? -7.16 13.391 6.25 1 94.19 147 ILE B CA 1
ATOM 2452 C C . ILE B 1 147 ? -7.645 13.156 4.82 1 94.19 147 ILE B C 1
ATOM 2454 O O . ILE B 1 147 ? -6.844 13.156 3.881 1 94.19 147 ILE B O 1
ATOM 2458 N N . THR B 1 148 ? -8.914 12.977 4.672 1 92.69 148 THR B N 1
ATOM 2459 C CA . THR B 1 148 ? -9.492 12.758 3.35 1 92.69 148 THR B CA 1
ATOM 2460 C C . THR B 1 148 ? -9.219 13.945 2.432 1 92.69 148 THR B C 1
ATOM 2462 O O . THR B 1 148 ? -8.93 13.766 1.248 1 92.69 148 THR B O 1
ATOM 2465 N N . ARG B 1 149 ? -9.328 15.078 2.959 1 95.12 149 ARG B N 1
ATOM 2466 C CA . ARG B 1 149 ? -9.07 16.266 2.162 1 95.12 149 ARG B CA 1
ATOM 2467 C C . ARG B 1 149 ? -7.602 16.344 1.751 1 95.12 149 ARG B C 1
ATOM 2469 O O . ARG B 1 149 ? -7.289 16.703 0.614 1 95.12 149 ARG B O 1
ATOM 2476 N N . ALA B 1 150 ? -6.684 16.047 2.623 1 97.12 150 ALA B N 1
ATOM 2477 C CA . ALA B 1 150 ? -5.27 16 2.273 1 97.12 150 ALA B CA 1
ATOM 2478 C C . ALA B 1 150 ? -5.004 14.953 1.196 1 97.12 150 ALA B C 1
ATOM 2480 O O . ALA B 1 150 ? -4.195 15.18 0.29 1 97.12 150 ALA B O 1
ATOM 2481 N N . ASP B 1 151 ? -5.668 13.891 1.319 1 95.5 151 ASP B N 1
ATOM 2482 C CA . ASP B 1 151 ? -5.543 12.82 0.331 1 95.5 151 ASP B CA 1
ATOM 2483 C C . ASP B 1 151 ? -6.043 13.281 -1.037 1 95.5 151 ASP B C 1
ATOM 2485 O O . ASP B 1 151 ? -5.496 12.883 -2.068 1 95.5 151 ASP B O 1
ATOM 2489 N N . GLN B 1 152 ? -7.113 13.984 -1.034 1 95.19 152 GLN B N 1
ATOM 2490 C CA . GLN B 1 152 ? -7.621 14.539 -2.281 1 95.19 152 GLN B CA 1
ATOM 2491 C C . GLN B 1 152 ? -6.59 15.461 -2.932 1 95.19 152 GLN B C 1
ATOM 2493 O O . GLN B 1 152 ? -6.426 15.453 -4.152 1 95.19 152 GLN B O 1
ATOM 2498 N N . ALA B 1 153 ? -6.004 16.25 -2.098 1 98.19 153 ALA B N 1
ATOM 2499 C CA . ALA B 1 153 ? -4.941 17.109 -2.602 1 98.19 153 ALA B CA 1
ATOM 2500 C C . ALA B 1 153 ? -3.797 16.281 -3.188 1 98.19 153 ALA B C 1
ATOM 2502 O O . ALA B 1 153 ? -3.271 16.609 -4.254 1 98.19 153 ALA B O 1
ATOM 2503 N N . LEU B 1 154 ? -3.406 15.266 -2.521 1 98.12 154 LEU B N 1
ATOM 2504 C CA . LEU B 1 154 ? -2.379 14.367 -3.039 1 98.12 154 LEU B CA 1
ATOM 2505 C C . LEU B 1 154 ? -2.801 13.766 -4.379 1 98.12 154 LEU B C 1
ATOM 2507 O O . LEU B 1 154 ? -1.992 13.672 -5.305 1 98.12 154 LEU B O 1
ATOM 2511 N N . TYR B 1 155 ? -4.027 13.359 -4.418 1 95.88 155 TYR B N 1
ATOM 2512 C CA . TYR B 1 155 ? -4.555 12.797 -5.66 1 95.88 155 TYR B CA 1
ATOM 2513 C C . TYR B 1 155 ? -4.391 13.781 -6.812 1 95.88 155 TYR B C 1
ATOM 2515 O O . TYR B 1 155 ? -4.023 13.391 -7.922 1 95.88 155 TYR B O 1
ATOM 2523 N N . THR B 1 156 ? -4.711 14.969 -6.547 1 97.62 156 THR B N 1
ATOM 2524 C CA . THR B 1 156 ? -4.559 16.016 -7.547 1 97.62 156 THR B CA 1
ATOM 2525 C C . THR B 1 156 ? -3.102 16.141 -7.984 1 97.62 156 THR B C 1
ATOM 2527 O O . THR B 1 156 ? -2.812 16.25 -9.18 1 97.62 156 THR B O 1
ATOM 2530 N N . SER B 1 157 ? -2.164 16.109 -7.07 1 98.56 157 SER B N 1
ATOM 2531 C CA . SER B 1 157 ? -0.742 16.156 -7.395 1 98.56 157 SER B CA 1
ATOM 2532 C C . SER B 1 157 ? -0.356 15.016 -8.336 1 98.56 157 SER B C 1
ATOM 2534 O O . SER B 1 157 ? 0.354 15.234 -9.32 1 98.56 157 SER B O 1
ATOM 2536 N N . LYS B 1 158 ? -0.826 13.828 -7.984 1 96.94 158 LYS B N 1
ATOM 2537 C CA . LYS B 1 158 ? -0.521 12.664 -8.812 1 96.94 158 LYS B CA 1
ATOM 2538 C C . LYS B 1 158 ? -1.155 12.789 -10.195 1 96.94 158 LYS B C 1
ATOM 2540 O O . LYS B 1 158 ? -0.507 12.523 -11.211 1 96.94 158 LYS B O 1
ATOM 2545 N N . ALA B 1 159 ? -2.348 13.219 -10.305 1 96.12 159 ALA B N 1
ATOM 2546 C CA . ALA B 1 159 ? -3.104 13.328 -11.547 1 96.12 159 ALA B CA 1
ATOM 2547 C C . ALA B 1 159 ? -2.52 14.406 -12.453 1 96.12 159 ALA B C 1
ATOM 2549 O O . ALA B 1 159 ? -2.643 14.336 -13.68 1 96.12 159 ALA B O 1
ATOM 2550 N N . GLN B 1 160 ? -1.875 15.359 -11.875 1 97.75 160 GLN B N 1
ATOM 2551 C CA . GLN B 1 160 ? -1.375 16.5 -12.633 1 97.75 160 GLN B CA 1
ATOM 2552 C C . GLN B 1 160 ? 0.094 16.312 -13.008 1 97.75 160 GLN B C 1
ATOM 2554 O O . GLN B 1 160 ? 0.776 17.266 -13.359 1 97.75 160 GLN B O 1
ATOM 2559 N N . GLY B 1 161 ? 0.622 15.102 -12.875 1 97.31 161 GLY B N 1
ATOM 2560 C CA . GLY B 1 161 ? 1.949 14.828 -13.398 1 97.31 161 GLY B CA 1
ATOM 2561 C C . GLY B 1 161 ? 2.949 14.438 -12.328 1 97.31 161 GLY B C 1
ATOM 2562 O O . GLY B 1 161 ? 4.105 14.133 -12.633 1 97.31 161 GLY B O 1
ATOM 2563 N N . ARG B 1 162 ? 2.52 14.477 -11 1 97.94 162 ARG B N 1
ATOM 2564 C CA . ARG B 1 162 ? 3.346 14.047 -9.875 1 97.94 162 ARG B CA 1
ATOM 2565 C C . ARG B 1 162 ? 4.488 15.023 -9.625 1 97.94 162 ARG B C 1
ATOM 2567 O O . ARG B 1 162 ? 4.547 16.094 -10.242 1 97.94 162 ARG B O 1
ATOM 2574 N N . ASN B 1 163 ? 5.273 14.805 -8.633 1 98.31 163 ASN B N 1
ATOM 2575 C CA . ASN B 1 163 ? 6.398 15.656 -8.25 1 98.31 163 ASN B CA 1
ATOM 2576 C C . ASN B 1 163 ? 5.953 17.094 -8 1 98.31 163 ASN B C 1
ATOM 2578 O O . ASN B 1 163 ? 6.512 18.031 -8.57 1 98.31 163 ASN B O 1
ATOM 2582 N N . GLN B 1 164 ? 4.91 17.203 -7.223 1 98.81 164 GLN B N 1
ATOM 2583 C CA . GLN B 1 164 ? 4.402 18.531 -6.91 1 98.81 164 GLN B CA 1
ATOM 2584 C C . GLN B 1 164 ? 3.609 18.531 -5.605 1 98.81 164 GLN B C 1
ATOM 2586 O O . GLN B 1 164 ? 3.312 17.453 -5.059 1 98.81 164 GLN B O 1
ATOM 2591 N N . VAL B 1 165 ? 3.336 19.688 -5.113 1 98.81 165 VAL B N 1
ATOM 2592 C CA . VAL B 1 165 ? 2.533 19.891 -3.914 1 98.81 165 VAL B CA 1
ATOM 2593 C C . VAL B 1 165 ? 1.213 20.562 -4.289 1 98.81 165 VAL B C 1
ATOM 2595 O O . VAL B 1 165 ? 1.203 21.594 -4.98 1 98.81 165 VAL B O 1
ATOM 2598 N N . THR B 1 166 ? 0.141 20 -3.859 1 98.69 166 THR B N 1
ATOM 2599 C CA . THR B 1 166 ? -1.172 20.625 -4.027 1 98.69 166 THR B CA 1
ATOM 2600 C C . THR B 1 166 ? -1.775 20.984 -2.672 1 98.69 166 THR B C 1
ATOM 2602 O O . THR B 1 166 ? -1.711 20.188 -1.727 1 98.69 166 THR B O 1
ATOM 2605 N N . MET B 1 167 ? -2.34 22.156 -2.533 1 98.06 167 MET B N 1
ATOM 2606 C CA . MET B 1 167 ? -3.057 22.594 -1.341 1 98.06 167 MET B CA 1
ATOM 2607 C C . MET B 1 167 ? -4.562 22.594 -1.575 1 98.06 167 MET B C 1
ATOM 2609 O O . MET B 1 167 ? -5.031 23.016 -2.637 1 98.06 167 MET B O 1
ATOM 2613 N N . LEU B 1 168 ? -5.227 22.016 -0.652 1 95.12 168 LEU B N 1
ATOM 2614 C CA . LEU B 1 168 ? -6.684 22.094 -0.705 1 95.12 168 LEU B CA 1
ATOM 2615 C C . LEU B 1 168 ? -7.238 22.75 0.552 1 95.12 168 LEU B C 1
ATOM 2617 O O . LEU B 1 168 ? -7.027 22.266 1.663 1 95.12 168 LEU B O 1
ATOM 2621 N N . SER B 1 169 ? -7.836 23.969 0.618 1 82 169 SER B N 1
ATOM 2622 C CA . SER B 1 169 ? -8.391 24.703 1.746 1 82 169 SER B CA 1
ATOM 2623 C C . SER B 1 169 ? -9.859 24.359 1.969 1 82 169 SER B C 1
ATOM 2625 O O . SER B 1 169 ? -10.375 24.5 3.076 1 82 169 SER B O 1
ATOM 2627 N N . GLY B 1 170 ? -10.531 23.547 1.482 1 68.12 170 GLY B N 1
ATOM 2628 C CA . GLY B 1 170 ? -11.945 23.25 1.674 1 68.12 170 GLY B CA 1
ATOM 2629 C C . GLY B 1 170 ? -12.844 24 0.707 1 68.12 170 GLY B C 1
ATOM 2630 O O . GLY B 1 170 ? -13.992 23.609 0.496 1 68.12 170 GLY B O 1
ATOM 2631 N N . GLU B 1 171 ? -12.617 25.422 0.305 1 48.94 171 GLU B N 1
ATOM 2632 C CA . GLU B 1 171 ? -13.625 26.125 -0.475 1 48.94 171 GLU B CA 1
ATOM 2633 C C . GLU B 1 171 ? -13.75 25.531 -1.878 1 48.94 171 GLU B C 1
ATOM 2635 O O . GLU B 1 171 ? -12.898 25.781 -2.738 1 48.94 171 GLU B O 1
ATOM 2640 N N . LEU B 1 172 ? -13.727 24.281 -2.115 1 42.41 172 LEU B N 1
ATOM 2641 C CA . LEU B 1 172 ? -14.102 24.156 -3.52 1 42.41 172 LEU B CA 1
ATOM 2642 C C . LEU B 1 172 ? -15.086 25.234 -3.93 1 42.41 172 LEU B C 1
ATOM 2644 O O . LEU B 1 172 ? -16.078 25.484 -3.234 1 42.41 172 LEU B O 1
ATOM 2648 N N . ALA B 1 173 ? -14.773 26.031 -4.945 1 35.59 173 ALA B N 1
ATOM 2649 C CA . ALA B 1 173 ? -15.523 27.125 -5.543 1 35.59 173 ALA B CA 1
ATOM 2650 C C . ALA B 1 173 ? -17 26.766 -5.688 1 35.59 173 ALA B C 1
ATOM 2652 O O . ALA B 1 173 ? -17.344 25.75 -6.293 1 35.59 173 ALA B O 1
ATOM 2653 N N . ALA B 1 174 ? -17.859 27 -4.844 1 29.45 174 ALA B N 1
ATOM 2654 C CA . ALA B 1 174 ? -19.172 27.234 -5.434 1 29.45 174 ALA B CA 1
ATOM 2655 C C . ALA B 1 174 ? -19.062 27.953 -6.773 1 29.45 174 ALA B C 1
ATOM 2657 O O . ALA B 1 174 ? -18.922 29.188 -6.809 1 29.45 174 ALA B O 1
ATOM 2658 N N . ALA B 1 175 ? -18.141 27.609 -7.672 1 26.39 175 ALA B N 1
ATOM 2659 C CA . ALA B 1 175 ? -18.562 28.141 -8.961 1 26.39 175 ALA B CA 1
ATOM 2660 C C . ALA B 1 175 ? -19.688 27.312 -9.562 1 26.39 175 ALA B C 1
ATOM 2662 O O . ALA B 1 175 ? -19.688 26.078 -9.461 1 26.39 175 ALA B O 1
#

Organism: Ricinus communis (NCBI:txid3988)

Foldseek 3Di:
DPPPPPAQADPLARAGAQVVVVVVLVVCLPVDDLPAKKKKKKFKPPLVVVCVVQNVVVSSVLQNQLSVLVCVLQPPQKGKYAYDDGMIMIIHGPHHPVRVQVSVLVSQVSSQQDWDQRPVVRDTDRRIGMAMFMETDDPPDDPVVNVVQRVVQSVVCVVVPHSHYGYDYPCPDPD/DPPPPPAQADPLARAGAQVVVVVVLVVCLPVDDLPAKKKKKKFKPPLVVVCVVQNVVVSSVLQNQLSVLVCVLPPPQKGKYAYDDGMIMIIHGPHHPVRVQVSVLVSQVSSQQDWDQRPVVRDTDRHIGMAMFMETDDPPDDPVVNVVQRVVQSVVCVVVPHSHYGYDYPCPDPD

Radius of gyration: 21.45 Å; Cα contacts (8 Å, |Δi|>4): 645; chains: 2; bounding box: 54×59×63 Å

Nearest PDB structures (foldseek):
  6ttr-assembly1_A  TM=9.611E-01  e=4.298E-19  Caulobacter vibrioides NA1000
  6tts-assembly1_A  TM=9.414E-01  e=4.902E-19  Caulobacter vibrioides NA1000
  6tts-assembly1_B  TM=9.244E-01  e=3.528E-19  Caulobacter vibrioides NA1000
  6zxc-assembly2_D  TM=9.397E-01  e=3.298E-17  Leptospira biflexa serovar Patoc strain 'Patoc 1 (Paris)'
  6zxm-assembly3_E  TM=9.247E-01  e=1.400E-15  Leptospira biflexa serovar Patoc strain 'Patoc 1 (Paris)'

pLDDT: mean 89.31, std 15.12, range [26.39, 98.88]